Protein AF-A0AAD8A9R7-F1 (afdb_monomer_lite)

Sequence (333 aa):
STDCVMSQQVFDESQKQGTWGSTQMRPLCTARGEYFPAHCIGSSICYCVNPEGERIFGEAAYTGPAMQQSMTCECSLANWKADQLAKEMGIQNIPIHCLEDGSYDLLQCIHNMCRCLNSDTKTPDEKAGVVLEMNLMEDNPQCFDAKIHEANKYKRTCEEKLEEALDEIELLKEEGITPMGTNLPNCQYDGRYDRVMINNTYKQCVDPDGNILEQYILTRTDTLSEQMDCNCARTRWLLQREKHTELPTCCENGNFRKMQCRRGKCYCVDCNGNQIEAEVDERDKLTKLSCDETSCTAGCIQPSTSSTADSTFQNTQWDPLNDGNFDGSLPSS

Structure (mmCIF, N/CA/C/O backbone):
data_AF-A0AAD8A9R7-F1
#
_entry.id   AF-A0AAD8A9R7-F1
#
loop_
_atom_site.group_PDB
_atom_site.id
_atom_site.type_symbol
_atom_site.label_atom_id
_atom_site.label_alt_id
_atom_site.label_comp_id
_atom_site.label_asym_id
_atom_site.label_entity_id
_atom_site.label_seq_id
_atom_site.pdbx_PDB_ins_code
_atom_site.Cartn_x
_atom_site.Cartn_y
_atom_site.Cartn_z
_atom_site.occupancy
_atom_site.B_iso_or_equiv
_atom_site.auth_seq_id
_atom_site.auth_comp_id
_atom_site.auth_asym_id
_atom_site.auth_atom_id
_atom_site.pdbx_PDB_model_num
ATOM 1 N N . SER A 1 1 ? -9.196 10.995 -25.263 1.00 76.12 1 SER A N 1
ATOM 2 C CA . SER A 1 1 ? -8.683 9.744 -24.681 1.00 76.12 1 SER A CA 1
ATOM 3 C C . SER A 1 1 ? -8.605 9.967 -23.184 1.00 76.12 1 SER A C 1
ATOM 5 O O . SER A 1 1 ? -8.202 11.064 -22.822 1.00 76.12 1 SER A O 1
ATOM 7 N N . THR A 1 2 ? -9.076 9.044 -22.345 1.00 92.56 2 THR A N 1
ATOM 8 C CA . THR A 1 2 ? -8.932 9.151 -20.878 1.00 92.56 2 THR A CA 1
ATOM 9 C C . THR A 1 2 ? -7.508 8.780 -20.461 1.00 92.56 2 THR A C 1
ATOM 11 O O . THR A 1 2 ? -6.795 8.148 -21.244 1.00 92.56 2 THR A O 1
ATOM 14 N N . ASP A 1 3 ? -7.105 9.118 -19.235 1.00 93.75 3 ASP A N 1
ATOM 15 C CA . ASP A 1 3 ? -5.741 8.866 -18.746 1.00 93.75 3 ASP A CA 1
ATOM 16 C C . ASP A 1 3 ? -5.368 7.381 -18.792 1.00 93.75 3 ASP A C 1
ATOM 18 O O . ASP A 1 3 ? -4.314 7.037 -19.321 1.00 93.75 3 ASP A O 1
ATOM 22 N N . CYS A 1 4 ? -6.263 6.477 -18.379 1.00 95.69 4 CYS A N 1
ATOM 23 C CA . CYS A 1 4 ? -6.004 5.038 -18.479 1.00 95.69 4 CYS A CA 1
ATOM 24 C C . CYS A 1 4 ? -5.814 4.572 -19.931 1.00 95.69 4 CYS A C 1
ATOM 26 O O . CYS A 1 4 ? -4.904 3.794 -20.227 1.00 95.69 4 CYS A O 1
ATOM 28 N N . VAL A 1 5 ? -6.642 5.058 -20.865 1.00 96.00 5 VAL A N 1
ATOM 29 C CA . VAL A 1 5 ? -6.541 4.675 -22.283 1.00 96.00 5 VAL A CA 1
ATOM 30 C C . VAL A 1 5 ? -5.249 5.215 -22.899 1.00 96.00 5 VAL A C 1
ATOM 32 O O . VAL A 1 5 ? -4.618 4.517 -23.692 1.00 96.00 5 VAL A O 1
ATOM 35 N N . MET A 1 6 ? -4.810 6.416 -22.511 1.00 95.12 6 MET A N 1
ATOM 36 C CA . MET A 1 6 ? -3.497 6.938 -22.903 1.00 95.12 6 MET A CA 1
ATOM 37 C C . MET A 1 6 ? -2.362 6.080 -22.330 1.00 95.12 6 MET A C 1
ATOM 39 O O . MET A 1 6 ? -1.461 5.703 -23.074 1.00 95.12 6 MET A O 1
ATOM 43 N N . SER A 1 7 ? -2.438 5.676 -21.061 1.00 93.50 7 SER A N 1
ATOM 44 C CA . SER A 1 7 ? -1.450 4.778 -20.447 1.00 93.50 7 SER A CA 1
ATOM 45 C C . SER A 1 7 ? -1.383 3.410 -21.140 1.00 93.50 7 SER A C 1
ATOM 47 O O . SER A 1 7 ? -0.295 2.864 -21.324 1.00 93.50 7 SER A O 1
ATOM 49 N N . GLN A 1 8 ? -2.517 2.867 -21.599 1.00 95.12 8 GLN A N 1
ATOM 50 C CA . GLN A 1 8 ? -2.533 1.666 -22.442 1.00 95.12 8 GLN A CA 1
ATOM 51 C C . GLN A 1 8 ? -1.821 1.884 -23.780 1.00 95.12 8 GLN A C 1
ATOM 53 O O . GLN A 1 8 ? -1.049 1.026 -24.196 1.00 95.12 8 GLN A O 1
ATOM 58 N N . GLN A 1 9 ? -2.059 3.019 -24.443 1.00 95.19 9 GLN A N 1
ATOM 59 C CA . GLN A 1 9 ? -1.404 3.350 -25.712 1.00 95.19 9 GLN A CA 1
ATOM 60 C C . GLN A 1 9 ? 0.113 3.470 -25.545 1.00 95.19 9 GLN A C 1
ATOM 62 O O . GLN A 1 9 ? 0.851 2.869 -26.321 1.00 95.19 9 GLN A O 1
ATOM 67 N N . VAL A 1 10 ? 0.570 4.163 -24.498 1.00 93.38 10 VAL A N 1
ATOM 68 C CA . VAL A 1 10 ? 1.998 4.295 -24.168 1.00 93.38 10 VAL A CA 1
ATOM 69 C C . VAL A 1 10 ? 2.639 2.925 -23.943 1.00 93.38 10 VAL A C 1
ATOM 71 O O . VAL A 1 10 ? 3.715 2.652 -24.475 1.00 93.38 10 VAL A O 1
ATOM 74 N N . PHE A 1 11 ? 1.969 2.034 -23.208 1.00 93.75 11 PHE A N 1
ATOM 75 C CA . PHE A 1 11 ? 2.452 0.669 -22.999 1.00 93.75 11 PHE A CA 1
ATOM 76 C C . PHE A 1 11 ? 2.495 -0.143 -24.306 1.00 93.75 11 PHE A C 1
ATOM 78 O O . PHE A 1 11 ? 3.489 -0.797 -24.610 1.00 93.75 11 PHE A O 1
ATOM 85 N N . ASP A 1 12 ? 1.434 -0.094 -25.113 1.00 95.50 12 ASP A N 1
ATOM 86 C CA . ASP A 1 12 ? 1.364 -0.837 -26.376 1.00 95.50 12 ASP A CA 1
ATOM 87 C C . ASP A 1 12 ? 2.419 -0.345 -27.384 1.00 95.50 12 ASP A C 1
ATOM 89 O O . ASP A 1 12 ? 2.950 -1.120 -28.186 1.00 95.50 12 ASP A O 1
ATOM 93 N N . GLU A 1 13 ? 2.740 0.949 -27.357 1.00 95.19 13 GLU A N 1
ATOM 94 C CA . GLU A 1 13 ? 3.822 1.543 -28.139 1.00 95.19 13 GLU A CA 1
ATOM 95 C C . GLU A 1 13 ? 5.202 1.117 -27.633 1.00 95.19 13 GLU A C 1
ATOM 97 O O . GLU A 1 13 ? 6.038 0.725 -28.453 1.00 95.19 13 GLU A O 1
ATOM 102 N N . SER A 1 14 ? 5.438 1.109 -26.316 1.00 92.12 14 SER A N 1
ATOM 103 C CA . SER A 1 14 ? 6.717 0.660 -25.749 1.00 92.12 14 SER A CA 1
ATOM 104 C C . SER A 1 14 ? 6.986 -0.819 -26.045 1.00 92.12 14 SER A C 1
ATOM 106 O O . SER A 1 14 ? 8.111 -1.193 -26.389 1.00 92.12 14 SER A O 1
ATOM 108 N N . GLN A 1 15 ? 5.943 -1.658 -26.041 1.00 92.38 15 GLN A N 1
ATOM 109 C CA . GLN A 1 15 ? 6.044 -3.054 -26.468 1.00 92.38 15 GLN A CA 1
ATOM 110 C C . GLN A 1 15 ? 6.466 -3.188 -27.934 1.00 92.38 15 GLN A C 1
ATOM 112 O O . GLN A 1 15 ? 7.366 -3.967 -28.248 1.00 92.38 15 GLN A O 1
ATOM 117 N N . LYS A 1 16 ? 5.862 -2.410 -28.842 1.00 94.25 16 LYS A N 1
ATOM 118 C CA . LYS A 1 16 ? 6.230 -2.420 -30.271 1.00 94.25 16 LYS A CA 1
ATOM 119 C C . LYS A 1 16 ? 7.656 -1.928 -30.509 1.00 94.25 16 LYS A C 1
ATOM 121 O O . LYS A 1 16 ? 8.315 -2.409 -31.428 1.00 94.25 16 LYS A O 1
ATOM 126 N N . GLN A 1 17 ? 8.114 -0.965 -29.712 1.00 92.75 17 GLN A N 1
ATOM 127 C CA . GLN A 1 17 ? 9.441 -0.362 -29.837 1.00 92.75 17 GLN A CA 1
ATOM 128 C C . GLN A 1 17 ? 10.549 -1.161 -29.141 1.00 92.75 17 GLN A C 1
ATOM 130 O O . GLN A 1 17 ? 11.724 -0.888 -29.377 1.00 92.75 17 GLN A O 1
ATOM 135 N N . GLY A 1 18 ? 10.213 -2.142 -28.299 1.00 88.50 18 GLY A N 1
ATOM 136 C CA . GLY A 1 18 ? 11.222 -2.855 -27.514 1.00 88.50 18 GLY A CA 1
ATOM 137 C C . GLY A 1 18 ? 11.720 -2.091 -26.289 1.00 88.50 18 GLY A C 1
ATOM 138 O O . GLY A 1 18 ? 12.776 -2.424 -25.762 1.00 88.50 18 GLY A O 1
ATOM 139 N N . THR A 1 19 ? 10.990 -1.064 -25.854 1.00 88.69 19 THR A N 1
ATOM 140 C CA . THR A 1 19 ? 11.359 -0.170 -24.745 1.00 88.69 19 THR A CA 1
ATOM 141 C C . THR A 1 19 ? 10.525 -0.416 -23.487 1.00 88.69 19 THR A C 1
ATOM 143 O O . THR A 1 19 ? 10.560 0.385 -22.553 1.00 88.69 19 THR A O 1
ATOM 146 N N . TRP A 1 20 ? 9.776 -1.521 -23.441 1.00 90.44 20 TRP A N 1
ATOM 147 C CA . TRP A 1 20 ? 9.014 -1.910 -22.260 1.00 90.44 20 TRP A CA 1
ATOM 148 C C . TRP A 1 20 ? 9.932 -2.498 -21.178 1.00 90.44 20 TRP A C 1
ATOM 150 O O . TRP A 1 20 ? 10.919 -3.183 -21.454 1.00 90.44 20 TRP A O 1
ATOM 160 N N . GLY A 1 21 ? 9.594 -2.222 -19.927 1.00 91.56 21 GLY A N 1
ATOM 161 C CA . GLY A 1 21 ? 10.282 -2.740 -18.754 1.00 91.56 21 GLY A CA 1
ATOM 162 C C . GLY A 1 21 ? 9.834 -4.146 -18.359 1.00 91.56 21 GLY A C 1
ATOM 163 O O . GLY A 1 21 ? 8.669 -4.499 -18.536 1.00 91.56 21 GLY A O 1
ATOM 164 N N . SER A 1 22 ? 10.724 -4.947 -17.765 1.00 90.88 22 SER A N 1
ATOM 165 C CA . SER A 1 22 ? 10.407 -6.329 -17.365 1.00 90.88 22 SER A CA 1
ATOM 166 C C . SER A 1 22 ? 9.341 -6.437 -16.270 1.00 90.88 22 SER A C 1
ATOM 168 O O . SER A 1 22 ? 8.686 -7.474 -16.153 1.00 90.88 22 SER A O 1
ATOM 170 N N . THR A 1 23 ? 9.158 -5.379 -15.476 1.00 93.06 23 THR A N 1
ATOM 171 C CA . THR A 1 23 ? 8.152 -5.321 -14.405 1.00 93.06 23 THR A CA 1
ATOM 172 C C . THR A 1 23 ? 6.910 -4.518 -14.794 1.00 93.06 23 THR A C 1
ATOM 174 O O . THR A 1 23 ? 5.935 -4.512 -14.042 1.00 93.06 23 THR A O 1
ATOM 177 N N . GLN A 1 24 ? 6.912 -3.872 -15.969 1.00 92.75 24 GLN A N 1
ATOM 178 C CA . GLN A 1 24 ? 5.763 -3.109 -16.446 1.00 92.75 24 GLN A CA 1
ATOM 179 C C . GLN A 1 24 ? 4.602 -4.039 -16.792 1.00 92.75 24 GLN A C 1
ATOM 181 O O . GLN A 1 24 ? 4.752 -5.015 -17.529 1.00 92.75 24 GLN A O 1
ATOM 186 N N . MET A 1 25 ? 3.422 -3.679 -16.300 1.00 91.38 25 MET A N 1
ATOM 187 C CA . MET A 1 25 ? 2.164 -4.341 -16.612 1.00 91.38 25 MET A CA 1
ATOM 188 C C . MET A 1 25 ? 1.306 -3.405 -17.457 1.00 91.38 25 MET A C 1
ATOM 190 O O . MET A 1 25 ? 1.263 -2.196 -17.223 1.00 91.38 25 MET A O 1
ATOM 194 N N . ARG A 1 26 ? 0.590 -3.963 -18.434 1.00 93.31 26 ARG A N 1
ATOM 195 C CA . ARG A 1 26 ? -0.391 -3.195 -19.200 1.00 93.31 26 ARG A CA 1
ATOM 196 C C . ARG A 1 26 ? -1.535 -2.790 -18.261 1.00 93.31 26 ARG A C 1
ATOM 198 O O . ARG A 1 26 ? -2.168 -3.688 -17.700 1.00 93.31 26 ARG A O 1
ATOM 205 N N . PRO A 1 27 ? -1.857 -1.497 -18.093 1.00 93.19 27 PRO A N 1
ATOM 206 C CA . PRO A 1 27 ? -2.985 -1.106 -17.257 1.00 93.19 27 PRO A CA 1
ATOM 207 C C . PRO A 1 27 ? -4.296 -1.648 -17.841 1.00 93.19 27 PRO A C 1
ATOM 209 O O . PRO A 1 27 ? -4.491 -1.692 -19.061 1.00 93.19 27 PRO A O 1
ATOM 212 N N . LEU A 1 28 ? -5.209 -2.067 -16.969 1.00 94.19 28 LEU A N 1
ATOM 213 C CA . LEU A 1 28 ? -6.572 -2.430 -17.346 1.00 94.19 28 LEU A CA 1
ATOM 214 C C . LEU A 1 28 ? -7.459 -1.193 -17.206 1.00 94.19 28 LEU A C 1
ATOM 216 O O . LEU A 1 28 ? -7.315 -0.444 -16.244 1.00 94.19 28 LEU A O 1
ATOM 220 N N . CYS A 1 29 ? -8.366 -0.989 -18.162 1.00 94.75 29 CYS A N 1
ATOM 221 C CA . CYS A 1 29 ? -9.307 0.129 -18.143 1.00 94.75 29 CYS A CA 1
ATOM 222 C C . CYS A 1 29 ? -10.742 -0.387 -18.212 1.00 94.75 29 CYS A C 1
ATOM 224 O O . CYS A 1 29 ? -11.016 -1.390 -18.879 1.00 94.75 29 CYS A O 1
ATOM 226 N N . THR A 1 30 ? -11.662 0.319 -17.563 1.00 93.44 30 THR A N 1
ATOM 227 C CA . THR A 1 30 ? -13.099 0.054 -17.678 1.00 93.44 30 THR A CA 1
ATOM 228 C C . THR A 1 30 ? -13.617 0.457 -19.063 1.00 93.44 30 THR A C 1
ATOM 230 O O . THR A 1 30 ? -12.951 1.167 -19.819 1.00 93.44 30 THR A O 1
ATOM 233 N N . ALA A 1 31 ? -14.855 0.073 -19.397 1.00 93.19 31 ALA A N 1
ATOM 234 C CA . ALA A 1 31 ? -15.511 0.514 -20.635 1.00 93.19 31 ALA A CA 1
ATOM 235 C C . ALA A 1 31 ? -15.684 2.046 -20.726 1.00 93.19 31 ALA A C 1
ATOM 237 O O . ALA A 1 31 ? -15.849 2.580 -21.821 1.00 93.19 31 ALA A O 1
ATOM 238 N N . ARG A 1 32 ? -15.635 2.753 -19.586 1.00 94.00 32 ARG A N 1
ATOM 239 C CA . ARG A 1 32 ? -15.664 4.222 -19.508 1.00 94.00 32 ARG A CA 1
ATOM 240 C C . ARG A 1 32 ? -14.273 4.858 -19.612 1.00 94.00 32 ARG A C 1
ATOM 242 O O . ARG A 1 32 ? -14.173 6.077 -19.676 1.00 94.00 32 ARG A O 1
ATOM 249 N N . GLY A 1 33 ? -13.215 4.049 -19.675 1.00 94.50 33 GLY A N 1
ATOM 250 C CA . GLY A 1 33 ? -11.833 4.512 -19.758 1.00 94.50 33 GLY A CA 1
ATOM 251 C C . GLY A 1 33 ? -11.218 4.907 -18.413 1.00 94.50 33 GLY A C 1
ATOM 252 O O . GLY A 1 33 ? -10.156 5.522 -18.410 1.00 94.50 33 GLY A O 1
ATOM 253 N N . GLU A 1 34 ? -11.857 4.569 -17.296 1.00 96.00 34 GLU A N 1
ATOM 254 C CA . GLU A 1 34 ? -11.296 4.706 -15.942 1.00 96.00 34 GLU A CA 1
ATOM 255 C C . GLU A 1 34 ? -10.280 3.585 -15.688 1.00 96.00 34 GLU A C 1
ATOM 257 O O . GLU A 1 34 ? -10.346 2.538 -16.345 1.00 96.00 34 GLU A O 1
ATOM 262 N N . TYR A 1 35 ? -9.373 3.769 -14.729 1.00 95.62 35 TYR A N 1
ATOM 263 C CA . TYR A 1 35 ? -8.489 2.685 -14.305 1.00 95.62 35 TYR A CA 1
ATOM 264 C C . TYR A 1 35 ? -9.285 1.536 -13.684 1.00 95.62 35 TYR A C 1
ATOM 266 O O . TYR A 1 35 ? -10.246 1.737 -12.940 1.00 95.62 35 TYR A O 1
ATOM 274 N N . PHE A 1 36 ? -8.888 0.305 -14.012 1.00 95.06 36 PHE A N 1
ATOM 275 C CA . PHE A 1 36 ? -9.336 -0.857 -13.261 1.00 95.06 36 PHE A CA 1
ATOM 276 C C . PHE A 1 36 ? -8.691 -0.833 -11.868 1.00 95.06 36 PHE A C 1
ATOM 278 O O . PHE A 1 36 ? -7.533 -0.423 -11.761 1.00 95.06 36 PHE A O 1
ATOM 285 N N . PRO A 1 37 ? -9.390 -1.290 -10.819 1.00 95.75 37 PRO A N 1
ATOM 286 C CA . PRO A 1 37 ? -8.986 -0.977 -9.452 1.00 95.75 37 PRO A CA 1
ATOM 287 C C . PRO A 1 37 ? -7.678 -1.640 -9.025 1.00 95.75 37 PRO A C 1
ATOM 289 O O . PRO A 1 37 ? -6.935 -1.054 -8.253 1.00 95.75 37 PRO A O 1
ATOM 292 N N . ALA A 1 38 ? -7.353 -2.830 -9.532 1.00 95.81 38 ALA A N 1
ATOM 293 C CA . ALA A 1 38 ? -6.056 -3.447 -9.275 1.00 95.81 38 ALA A CA 1
ATOM 294 C C . ALA A 1 38 ? -4.992 -2.993 -10.280 1.00 95.81 38 ALA A C 1
ATOM 296 O O . ALA A 1 38 ? -5.116 -3.186 -11.497 1.00 95.81 38 ALA A O 1
ATOM 297 N N . HIS A 1 39 ? -3.893 -2.468 -9.742 1.00 95.75 39 HIS A N 1
ATOM 298 C CA . HIS A 1 39 ? -2.673 -2.148 -10.469 1.00 95.75 39 HIS A CA 1
ATOM 299 C C . HIS A 1 39 ? -1.528 -3.028 -9.964 1.00 95.75 39 HIS A C 1
ATOM 301 O O . HIS A 1 39 ? -1.334 -3.166 -8.761 1.00 95.75 39 HIS A O 1
ATOM 307 N N . CYS A 1 40 ? -0.763 -3.640 -10.867 1.00 96.12 40 CYS A N 1
ATOM 308 C CA . CYS A 1 40 ? 0.271 -4.607 -10.502 1.00 96.12 40 CYS A CA 1
ATOM 309 C C . CYS A 1 40 ? 1.641 -4.206 -11.039 1.00 96.12 40 CYS A C 1
ATOM 311 O O . CYS A 1 40 ? 1.766 -3.777 -12.182 1.00 96.12 40 CYS A O 1
ATOM 313 N N . ILE A 1 41 ? 2.674 -4.448 -10.235 1.00 95.56 41 ILE A N 1
ATOM 314 C CA . ILE A 1 41 ? 4.081 -4.364 -10.619 1.00 95.56 41 ILE A CA 1
ATOM 315 C C . ILE A 1 41 ? 4.617 -5.793 -10.692 1.00 95.56 41 ILE A C 1
ATOM 317 O O . ILE A 1 41 ? 4.625 -6.531 -9.701 1.00 95.56 41 ILE A O 1
ATOM 321 N N . GLY A 1 42 ? 5.079 -6.201 -11.873 1.00 92.69 42 GLY A N 1
ATOM 322 C CA . GLY A 1 42 ? 5.535 -7.565 -12.112 1.00 92.69 42 GLY A CA 1
ATOM 323 C C . GLY A 1 42 ? 6.644 -7.985 -11.142 1.00 92.69 42 GLY A C 1
ATOM 324 O O . GLY A 1 42 ? 7.648 -7.297 -10.988 1.00 92.69 42 GLY A O 1
ATOM 325 N N . SER A 1 43 ? 6.495 -9.163 -10.528 1.00 89.81 43 SER A N 1
ATOM 326 C CA . SER A 1 43 ? 7.411 -9.712 -9.504 1.00 89.81 43 SER A CA 1
ATOM 327 C C . SER A 1 43 ? 7.514 -8.923 -8.188 1.00 89.81 43 SER A C 1
ATOM 329 O O . SER A 1 43 ? 8.380 -9.256 -7.382 1.00 89.81 43 SER A O 1
ATOM 331 N N . SER A 1 44 ? 6.685 -7.900 -7.975 1.00 95.19 44 SER A N 1
ATOM 332 C CA . SER A 1 44 ? 6.679 -7.088 -6.756 1.00 95.19 44 SER A CA 1
ATOM 333 C C . SER A 1 44 ? 5.324 -7.227 -6.059 1.00 95.19 44 SER A C 1
ATOM 335 O O . SER A 1 44 ? 5.057 -8.265 -5.456 1.00 95.19 44 SER A O 1
ATOM 337 N N . ILE A 1 45 ? 4.438 -6.243 -6.183 1.00 97.31 45 ILE A N 1
ATOM 338 C CA . ILE A 1 45 ? 3.133 -6.210 -5.518 1.00 97.31 45 ILE A CA 1
ATOM 339 C C . ILE A 1 45 ? 2.027 -5.834 -6.502 1.00 97.31 45 ILE A C 1
ATOM 341 O O . ILE A 1 45 ? 2.293 -5.263 -7.562 1.00 97.31 45 ILE A O 1
ATOM 345 N N . CYS A 1 46 ? 0.787 -6.113 -6.127 1.00 97.75 46 CYS A N 1
ATOM 346 C CA . CYS A 1 46 ? -0.384 -5.419 -6.642 1.00 97.75 46 CYS A CA 1
ATOM 347 C C . CYS A 1 46 ? -0.938 -4.495 -5.559 1.00 97.75 46 CYS A C 1
ATOM 349 O O . CYS A 1 46 ? -0.840 -4.803 -4.373 1.00 97.75 46 CYS A O 1
ATOM 351 N N . TYR A 1 47 ? -1.499 -3.363 -5.960 1.00 97.81 47 TYR A N 1
ATOM 352 C CA . TYR A 1 47 ? -2.130 -2.399 -5.071 1.00 97.81 47 TYR A CA 1
ATOM 353 C C . TYR A 1 47 ? -3.373 -1.795 -5.726 1.00 97.81 47 TYR A C 1
ATOM 355 O O . TYR A 1 47 ? -3.527 -1.815 -6.950 1.00 97.81 47 TYR A O 1
ATOM 363 N N . CYS A 1 48 ? -4.263 -1.263 -4.899 1.00 98.19 48 CYS A N 1
ATOM 364 C CA . CYS A 1 48 ? -5.511 -0.680 -5.357 1.00 98.19 48 CYS A CA 1
ATOM 365 C C . CYS A 1 48 ? -5.339 0.771 -5.817 1.00 98.19 48 CYS A C 1
ATOM 367 O O . CYS A 1 48 ? -4.578 1.542 -5.227 1.00 98.19 48 CYS A O 1
ATOM 369 N N . VAL A 1 49 ? -6.093 1.161 -6.842 1.00 97.12 49 VAL A N 1
ATOM 370 C CA . VAL A 1 49 ? -6.195 2.532 -7.345 1.00 97.12 49 VAL A CA 1
ATOM 371 C C . VAL A 1 49 ? -7.649 2.988 -7.451 1.00 97.12 49 VAL A C 1
ATOM 373 O O . VAL A 1 49 ? -8.557 2.176 -7.643 1.00 97.12 49 VAL A O 1
ATOM 376 N N . ASN A 1 50 ? -7.873 4.296 -7.327 1.00 96.56 50 ASN A N 1
ATOM 377 C CA . ASN A 1 50 ? -9.157 4.921 -7.643 1.00 96.56 50 ASN A CA 1
ATOM 378 C C . ASN A 1 50 ? -9.376 5.017 -9.177 1.00 96.56 50 ASN A C 1
ATOM 380 O O . ASN A 1 50 ? -8.479 4.663 -9.951 1.00 96.56 50 ASN A O 1
ATOM 384 N N . PRO A 1 51 ? -10.558 5.463 -9.654 1.00 96.19 51 PRO A N 1
ATOM 385 C CA . PRO A 1 51 ? -10.844 5.598 -11.089 1.00 96.19 51 PRO A CA 1
ATOM 386 C C . PRO A 1 51 ? -9.850 6.479 -11.869 1.00 96.19 51 PRO A C 1
ATOM 388 O O . PRO A 1 51 ? -9.668 6.269 -13.073 1.00 96.19 51 PRO A O 1
ATOM 391 N N . GLU A 1 52 ? -9.190 7.419 -11.189 1.00 94.69 52 GLU A N 1
ATOM 392 C CA . GLU A 1 52 ? -8.169 8.332 -11.714 1.00 94.69 52 GLU A CA 1
ATOM 393 C C . GLU A 1 52 ? -6.758 7.711 -11.753 1.00 94.69 52 GLU A C 1
ATOM 395 O O . GLU A 1 52 ? -5.871 8.234 -12.427 1.00 94.69 52 GLU A O 1
ATOM 400 N N . GLY A 1 53 ? -6.552 6.560 -11.106 1.00 94.19 53 GLY A N 1
ATOM 401 C CA . GLY A 1 53 ? -5.269 5.852 -11.056 1.00 94.19 53 GLY A CA 1
ATOM 402 C C . GLY A 1 53 ? -4.398 6.203 -9.846 1.00 94.19 53 GLY A C 1
ATOM 403 O O . GLY A 1 53 ? -3.251 5.761 -9.768 1.00 94.19 53 GLY A O 1
ATOM 404 N N . GLU A 1 54 ? -4.920 6.971 -8.892 1.00 94.81 54 GLU A N 1
ATOM 405 C CA . GLU A 1 54 ? -4.241 7.280 -7.636 1.00 94.81 54 GLU A CA 1
ATOM 406 C C . GLU A 1 54 ? -4.304 6.077 -6.695 1.00 94.81 54 GLU A C 1
ATOM 408 O O . GLU A 1 54 ? -5.344 5.432 -6.553 1.00 94.81 54 GLU A O 1
ATOM 413 N N . ARG A 1 55 ? -3.186 5.777 -6.031 1.00 95.75 55 ARG A N 1
ATOM 414 C CA . ARG A 1 55 ? -3.090 4.663 -5.084 1.00 95.75 55 ARG A CA 1
ATOM 415 C C . ARG A 1 55 ? -4.013 4.889 -3.884 1.00 95.75 55 ARG A C 1
ATOM 417 O O . ARG A 1 55 ? -3.929 5.922 -3.228 1.00 95.75 55 ARG A O 1
ATOM 424 N N . ILE A 1 56 ? -4.828 3.887 -3.570 1.00 96.94 56 ILE A N 1
ATOM 425 C CA . ILE A 1 56 ? -5.689 3.825 -2.381 1.00 96.94 56 ILE A CA 1
ATOM 426 C C . ILE A 1 56 ? -5.317 2.606 -1.523 1.00 96.94 56 ILE A C 1
ATOM 428 O O . ILE A 1 56 ? -4.396 1.857 -1.855 1.00 96.94 56 ILE A O 1
ATOM 432 N N . PHE A 1 57 ? -6.008 2.424 -0.394 1.00 97.56 57 PHE A N 1
ATOM 433 C CA . PHE A 1 57 ? -5.809 1.279 0.497 1.00 97.56 57 PHE A CA 1
ATOM 434 C C . PHE A 1 57 ? -5.944 -0.064 -0.244 1.00 97.56 57 PHE A C 1
ATOM 436 O O . PHE A 1 57 ? -6.792 -0.197 -1.122 1.00 97.56 57 PHE A O 1
ATOM 443 N N . GLY A 1 58 ? -5.156 -1.064 0.149 1.00 97.38 58 GLY A N 1
ATOM 444 C CA . GLY A 1 58 ? -5.184 -2.418 -0.403 1.00 97.38 58 GLY A CA 1
ATOM 445 C C . GLY A 1 58 ? -3.920 -2.751 -1.194 1.00 97.38 58 GLY A C 1
ATOM 446 O O . GLY A 1 58 ? -3.634 -2.126 -2.218 1.00 97.38 58 GLY A O 1
ATOM 447 N N . GLU A 1 59 ? -3.148 -3.729 -0.725 1.00 97.56 59 GLU A N 1
ATOM 448 C CA . GLU A 1 59 ? -1.961 -4.247 -1.405 1.00 97.56 59 GLU A CA 1
ATOM 449 C C . GLU A 1 59 ? -1.700 -5.724 -1.088 1.00 97.56 59 GLU A C 1
ATOM 451 O O . GLU A 1 59 ? -1.989 -6.213 -0.003 1.00 97.56 59 GLU A O 1
ATOM 456 N N . ALA A 1 60 ? -1.128 -6.447 -2.047 1.00 97.06 60 ALA A N 1
ATOM 457 C CA . ALA A 1 60 ? -0.781 -7.855 -1.903 1.00 97.06 60 ALA A CA 1
ATOM 458 C C . ALA A 1 60 ? 0.498 -8.180 -2.681 1.00 97.06 60 ALA A C 1
ATOM 460 O O . ALA A 1 60 ? 0.806 -7.550 -3.696 1.00 97.06 60 ALA A O 1
ATOM 461 N N . ALA A 1 61 ? 1.251 -9.185 -2.230 1.00 96.75 61 ALA A N 1
ATOM 462 C CA . ALA A 1 61 ? 2.414 -9.658 -2.972 1.00 96.75 61 ALA A CA 1
ATOM 463 C C . ALA A 1 61 ? 1.990 -10.265 -4.313 1.00 96.75 61 ALA A C 1
ATOM 465 O O . ALA A 1 61 ? 1.036 -11.038 -4.395 1.00 96.75 61 ALA A O 1
ATOM 466 N N . TYR A 1 62 ? 2.720 -9.931 -5.373 1.00 95.56 62 TYR A N 1
ATOM 467 C CA . TYR A 1 62 ? 2.413 -10.386 -6.720 1.00 95.56 62 TYR A CA 1
ATOM 468 C C . TYR A 1 62 ? 2.667 -11.892 -6.859 1.00 95.56 62 TYR A C 1
ATOM 470 O O . TYR A 1 62 ? 3.813 -12.345 -6.806 1.00 95.56 62 TYR A O 1
ATOM 478 N N . THR A 1 63 ? 1.612 -12.666 -7.123 1.00 93.38 63 THR A N 1
ATOM 479 C CA . THR A 1 63 ? 1.720 -14.121 -7.355 1.00 93.38 63 THR A CA 1
ATOM 480 C C . THR A 1 63 ? 1.599 -14.520 -8.826 1.00 93.38 63 THR A C 1
ATOM 482 O O . THR A 1 63 ? 1.966 -15.636 -9.194 1.00 93.38 63 THR A O 1
ATOM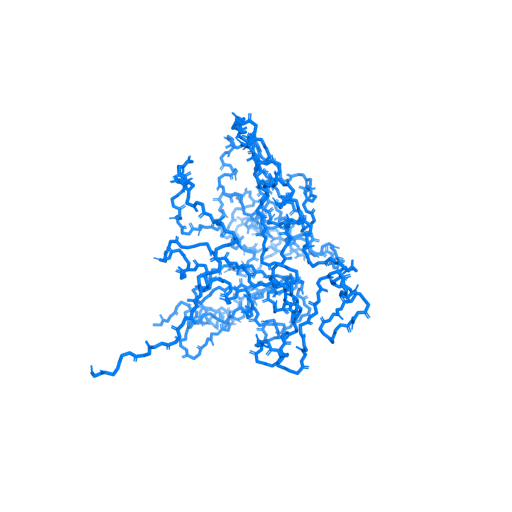 485 N N . GLY A 1 64 ? 1.139 -13.619 -9.701 1.00 92.31 64 GLY A N 1
ATOM 486 C CA . GLY A 1 64 ? 1.081 -13.861 -11.141 1.00 92.31 64 GLY A CA 1
ATOM 487 C C . GLY A 1 64 ? 0.130 -12.928 -11.900 1.00 92.31 64 GLY A C 1
ATOM 488 O O . GLY A 1 64 ? -0.610 -12.163 -11.285 1.00 92.31 64 GLY A O 1
ATOM 489 N N . PRO A 1 65 ? 0.096 -13.011 -13.246 1.00 86.69 65 PRO A N 1
ATOM 490 C CA . PRO A 1 65 ? -0.634 -12.050 -14.082 1.00 86.69 65 PRO A CA 1
ATOM 491 C C . PRO A 1 65 ? -2.151 -12.035 -13.864 1.00 86.69 65 PRO A C 1
ATOM 493 O O . PRO A 1 65 ? -2.796 -11.014 -14.082 1.00 86.69 65 PRO A O 1
ATOM 496 N N . ALA A 1 66 ? -2.727 -13.157 -13.419 1.00 90.31 66 ALA A N 1
ATOM 497 C CA . ALA A 1 66 ? -4.156 -13.258 -13.122 1.00 90.31 66 ALA A CA 1
ATOM 498 C C . ALA A 1 66 ? -4.581 -12.375 -11.933 1.00 90.31 66 ALA A C 1
ATOM 500 O O . ALA A 1 66 ? -5.757 -12.032 -11.824 1.00 90.31 66 ALA A O 1
ATOM 501 N N . MET A 1 67 ? -3.633 -11.964 -11.080 1.00 92.81 67 MET A N 1
ATOM 502 C CA . MET A 1 67 ? -3.913 -11.174 -9.882 1.00 92.81 67 MET A CA 1
ATOM 503 C C . MET A 1 67 ? -4.571 -9.830 -10.197 1.00 92.81 67 MET A C 1
ATOM 505 O O . MET A 1 67 ? -5.464 -9.414 -9.472 1.00 92.81 67 MET A O 1
ATOM 509 N N . GLN A 1 68 ? -4.224 -9.200 -11.323 1.00 88.06 68 GLN A N 1
ATOM 510 C CA . GLN A 1 68 ? -4.823 -7.926 -11.735 1.00 88.06 68 GLN A CA 1
ATOM 511 C C . GLN A 1 68 ? -6.328 -8.034 -12.056 1.00 88.06 68 GLN A C 1
ATOM 513 O O . GLN A 1 68 ? -7.009 -7.022 -12.172 1.00 88.06 68 GLN A O 1
ATOM 518 N N . GLN A 1 69 ? -6.847 -9.256 -12.221 1.00 86.69 69 GLN A N 1
ATOM 519 C CA . GLN A 1 69 ? -8.271 -9.536 -12.431 1.00 86.69 69 GLN A CA 1
ATOM 520 C C . GLN A 1 69 ? -8.936 -10.125 -11.180 1.00 86.69 69 GLN A C 1
ATOM 522 O O . GLN A 1 69 ? -10.137 -9.944 -11.002 1.00 86.69 69 GLN A O 1
ATOM 527 N N . SER A 1 70 ? -8.186 -10.842 -10.333 1.00 88.69 70 SER A N 1
ATOM 528 C CA . SER A 1 70 ? -8.730 -11.470 -9.122 1.00 88.69 70 SER A CA 1
ATOM 529 C C . SER A 1 70 ? -8.733 -10.548 -7.903 1.00 88.69 70 SER A C 1
ATOM 531 O O . SER A 1 70 ? -9.601 -10.689 -7.050 1.00 88.69 70 SER A O 1
ATOM 533 N N . MET A 1 71 ? -7.776 -9.622 -7.803 1.00 92.25 71 MET A N 1
ATOM 534 C CA . MET A 1 71 ? -7.756 -8.581 -6.777 1.00 92.25 71 MET A CA 1
ATOM 535 C C . MET A 1 71 ? -8.758 -7.502 -7.194 1.00 92.25 71 MET A C 1
ATOM 537 O O . MET A 1 71 ? -8.505 -6.734 -8.117 1.00 92.25 71 MET A O 1
ATOM 541 N N . THR A 1 72 ? -9.944 -7.491 -6.588 1.00 89.38 72 THR A N 1
ATOM 542 C CA . THR A 1 72 ? -11.037 -6.621 -7.051 1.00 89.38 72 THR A CA 1
ATOM 543 C C . THR A 1 72 ? -10.981 -5.216 -6.457 1.00 89.38 72 THR A C 1
ATOM 545 O O . THR A 1 72 ? -11.505 -4.285 -7.068 1.00 89.38 72 THR A O 1
ATOM 548 N N . CYS A 1 73 ? -10.345 -5.046 -5.289 1.00 96.75 73 CYS A N 1
ATOM 549 C CA . CYS A 1 73 ? -10.290 -3.784 -4.540 1.00 96.75 73 CYS A CA 1
ATOM 550 C C . CYS A 1 73 ? -11.674 -3.174 -4.244 1.00 96.75 73 CYS A C 1
ATOM 552 O O . CYS A 1 73 ? -11.806 -1.959 -4.077 1.00 96.75 73 CYS A O 1
ATOM 554 N N . GLU A 1 74 ? -12.729 -3.996 -4.230 1.00 95.62 74 GLU A N 1
ATOM 555 C CA . GLU A 1 74 ? -14.110 -3.515 -4.121 1.00 95.62 74 GLU A CA 1
ATOM 556 C C . GLU A 1 74 ? -14.364 -2.784 -2.799 1.00 95.62 74 GLU A C 1
ATOM 558 O O . GLU A 1 74 ? -15.006 -1.734 -2.805 1.00 95.62 74 GLU A O 1
ATOM 563 N N . CYS A 1 75 ? -13.817 -3.292 -1.690 1.00 97.12 75 CYS A N 1
ATOM 564 C CA . CYS A 1 75 ? -13.962 -2.669 -0.376 1.00 97.12 75 CYS A CA 1
ATOM 565 C C . CYS A 1 75 ? -13.192 -1.349 -0.305 1.00 97.12 75 CYS A C 1
ATOM 567 O O . CYS A 1 75 ? -13.748 -0.328 0.101 1.00 97.12 75 CYS A O 1
ATOM 569 N N . SER A 1 76 ? -11.949 -1.328 -0.795 1.00 97.81 76 SER A N 1
ATOM 570 C CA . SER A 1 76 ? -11.151 -0.100 -0.878 1.00 97.81 76 SER A CA 1
ATOM 571 C C . SER A 1 76 ? -11.841 0.993 -1.685 1.00 97.81 76 SER A C 1
ATOM 573 O O . SER A 1 76 ? -11.874 2.149 -1.268 1.00 97.81 76 SER A O 1
ATOM 575 N N . LEU A 1 77 ? -12.429 0.640 -2.829 1.00 97.00 77 LEU A N 1
ATOM 576 C CA . LEU A 1 77 ? -13.175 1.590 -3.647 1.00 97.00 77 LEU A CA 1
ATOM 577 C C . LEU A 1 77 ? -14.474 2.052 -2.995 1.00 97.00 77 LEU A C 1
ATOM 579 O O . LEU A 1 77 ? -14.844 3.215 -3.156 1.00 97.00 77 LEU A O 1
ATOM 583 N N . ALA A 1 78 ? -15.190 1.160 -2.311 1.00 95.94 78 ALA A N 1
ATOM 584 C CA . ALA A 1 78 ? -16.404 1.523 -1.593 1.00 95.94 78 ALA A CA 1
ATOM 585 C C . ALA A 1 78 ? -16.097 2.542 -0.491 1.00 95.94 78 ALA A C 1
ATOM 587 O O . ALA A 1 78 ? -16.760 3.577 -0.431 1.00 95.94 78 ALA A O 1
ATOM 588 N N . ASN A 1 79 ? -15.045 2.304 0.296 1.00 96.44 79 ASN A N 1
ATOM 589 C CA . ASN A 1 79 ? -14.587 3.246 1.311 1.00 96.44 79 ASN A CA 1
ATOM 590 C C . ASN A 1 79 ? -14.087 4.560 0.711 1.00 96.44 79 ASN A C 1
ATOM 592 O O . ASN A 1 79 ? -14.505 5.619 1.164 1.00 96.44 79 ASN A O 1
ATOM 596 N N . TRP A 1 80 ? -13.285 4.519 -0.359 1.00 96.38 80 TRP A N 1
ATOM 597 C CA . TRP A 1 80 ? -12.836 5.742 -1.029 1.00 96.38 80 TRP A CA 1
ATOM 598 C C . TRP A 1 80 ? -14.023 6.603 -1.492 1.00 96.38 80 TRP A C 1
ATOM 600 O O . TRP A 1 80 ? -14.031 7.808 -1.254 1.00 96.38 80 TRP A O 1
ATOM 610 N N . LYS A 1 81 ? -15.059 5.998 -2.096 1.00 95.25 81 LYS A N 1
ATOM 611 C CA . LYS A 1 81 ? -16.286 6.715 -2.497 1.00 95.25 81 LYS A CA 1
ATOM 612 C C . LYS A 1 81 ? -17.050 7.265 -1.295 1.00 95.25 81 LYS A C 1
ATOM 614 O O . LYS A 1 81 ? -17.519 8.401 -1.351 1.00 95.25 81 LYS A O 1
ATOM 619 N N . ALA A 1 82 ? -17.188 6.465 -0.239 1.00 94.75 82 ALA A N 1
ATOM 620 C CA . ALA A 1 82 ? -17.863 6.874 0.986 1.00 94.75 82 ALA A CA 1
ATOM 621 C C . ALA A 1 82 ? -17.148 8.062 1.645 1.00 94.75 82 ALA A C 1
ATOM 623 O O . ALA A 1 82 ? -17.810 9.015 2.041 1.00 94.75 82 ALA A O 1
ATOM 624 N N . ASP A 1 83 ? -15.815 8.074 1.656 1.00 93.50 83 ASP A N 1
ATOM 625 C CA . ASP A 1 83 ? -15.021 9.183 2.184 1.00 93.50 83 ASP A CA 1
ATOM 626 C C . ASP A 1 83 ? -15.193 10.469 1.373 1.00 93.50 83 ASP A C 1
ATOM 628 O O . ASP A 1 83 ? -15.254 11.549 1.960 1.00 93.50 83 ASP A O 1
ATOM 632 N N . GLN A 1 84 ? -15.287 10.390 0.039 1.00 93.12 84 GLN A N 1
ATOM 633 C CA . GLN A 1 84 ? -15.585 11.579 -0.772 1.00 93.12 84 GLN A CA 1
ATOM 634 C C . GLN A 1 84 ? -16.962 12.152 -0.416 1.00 93.12 84 GLN A C 1
ATOM 636 O O . GLN A 1 84 ? -17.081 13.344 -0.139 1.00 93.12 84 GLN A O 1
ATOM 641 N N . LEU A 1 85 ? -17.987 11.298 -0.342 1.00 93.06 85 LEU A N 1
ATOM 642 C CA . LEU A 1 85 ? -19.346 11.722 -0.001 1.00 93.06 85 LEU A CA 1
ATOM 643 C C . LEU A 1 85 ? -19.433 12.282 1.427 1.00 93.06 85 LEU A C 1
ATOM 645 O O . LEU A 1 85 ? -20.063 13.311 1.659 1.00 93.06 85 LEU A O 1
ATOM 649 N N . ALA A 1 86 ? -18.775 11.633 2.385 1.00 93.31 86 ALA A N 1
ATOM 650 C CA . ALA A 1 86 ? -18.740 12.073 3.772 1.00 93.31 86 ALA A CA 1
ATOM 651 C C . ALA A 1 86 ? -18.085 13.456 3.906 1.00 93.31 86 ALA A C 1
ATOM 653 O O . ALA A 1 86 ? -18.621 14.324 4.598 1.00 93.31 86 ALA A O 1
ATOM 654 N N . LYS A 1 87 ? -16.991 13.702 3.168 1.00 91.81 87 LYS A N 1
ATOM 655 C CA . LYS A 1 87 ? -16.343 15.022 3.081 1.00 91.81 87 LYS A CA 1
ATOM 656 C C . LYS A 1 87 ? -17.276 16.084 2.503 1.00 91.81 87 LYS A C 1
ATOM 658 O O . LYS A 1 87 ? -17.347 17.178 3.056 1.00 91.81 87 LYS A O 1
ATOM 663 N N . GLU A 1 88 ? -18.005 15.775 1.432 1.00 93.00 88 GLU A N 1
ATOM 664 C CA . GLU A 1 88 ? -18.985 16.695 0.832 1.00 93.00 88 GLU A CA 1
ATOM 665 C C . GLU A 1 88 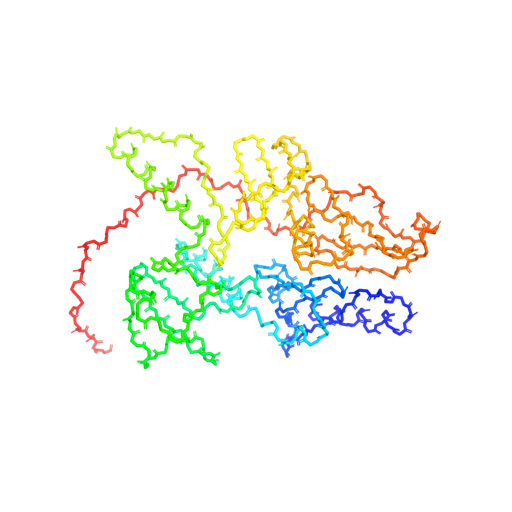? -20.135 17.034 1.790 1.00 93.00 88 GLU A C 1
ATOM 667 O O . GLU A 1 88 ? -20.626 18.162 1.809 1.00 93.00 88 GLU A O 1
ATOM 672 N N . MET A 1 89 ? -20.547 16.064 2.605 1.00 93.38 89 MET A N 1
ATOM 673 C CA . MET A 1 89 ? -21.632 16.210 3.574 1.00 93.38 89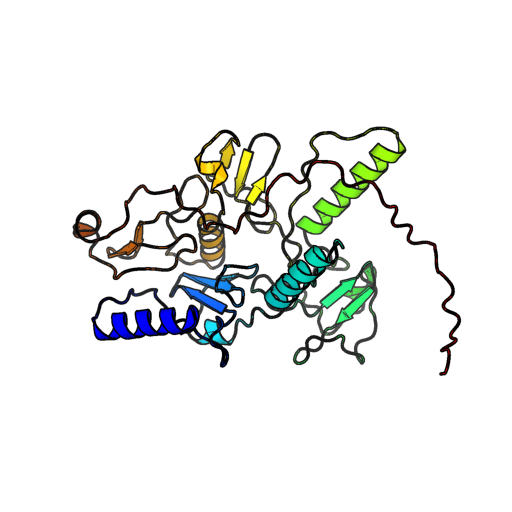 MET A CA 1
ATOM 674 C C . MET A 1 89 ? -21.179 16.759 4.935 1.00 93.38 89 MET A C 1
ATOM 676 O O . MET A 1 89 ? -22.028 17.078 5.767 1.00 93.38 89 MET A O 1
ATOM 680 N N . GLY A 1 90 ? -19.870 16.867 5.183 1.00 91.81 90 GLY A N 1
ATOM 681 C CA . GLY A 1 90 ? -19.322 17.268 6.481 1.00 91.81 90 GLY A CA 1
ATOM 682 C C . GLY A 1 90 ? -19.626 16.274 7.609 1.00 91.81 90 GLY A C 1
ATOM 683 O O . GLY A 1 90 ? -19.717 16.680 8.766 1.00 91.81 90 GLY A O 1
ATOM 684 N N . ILE A 1 91 ? -19.813 14.994 7.278 1.00 89.81 91 ILE A N 1
ATOM 685 C CA . ILE A 1 91 ? -20.066 13.918 8.245 1.00 89.81 91 ILE A CA 1
ATOM 686 C C . ILE A 1 91 ? -18.845 13.009 8.369 1.00 89.81 91 ILE A C 1
ATOM 688 O O . ILE A 1 91 ? -18.010 12.932 7.469 1.00 89.81 91 ILE A O 1
ATOM 692 N N . GLN A 1 92 ? -18.752 12.296 9.487 1.00 80.75 92 GLN A N 1
ATOM 693 C CA . GLN A 1 92 ? -17.749 11.254 9.662 1.00 80.75 92 GLN A CA 1
ATOM 694 C C . GLN A 1 92 ? -18.213 9.963 8.978 1.00 80.75 92 GLN A C 1
ATOM 696 O O . GLN A 1 92 ? -19.351 9.532 9.166 1.00 80.75 92 GLN A O 1
ATOM 701 N N . ASN A 1 93 ? -17.330 9.348 8.190 1.00 83.81 93 ASN A N 1
ATOM 702 C CA . ASN A 1 93 ? -17.567 8.029 7.614 1.00 83.81 93 ASN A CA 1
ATOM 703 C C . ASN A 1 93 ? -17.202 6.941 8.634 1.00 83.81 93 ASN A C 1
ATOM 705 O O . ASN A 1 93 ? -16.146 7.022 9.262 1.00 83.81 93 ASN A O 1
ATOM 709 N N . ILE A 1 94 ? -18.048 5.921 8.771 1.00 84.56 94 ILE A N 1
ATOM 710 C CA . ILE A 1 94 ? -17.690 4.685 9.474 1.00 84.56 94 ILE A CA 1
ATOM 711 C C . ILE A 1 94 ? -17.210 3.721 8.388 1.00 84.56 94 ILE A C 1
ATOM 713 O O . ILE A 1 94 ? -18.031 3.309 7.562 1.00 84.56 94 ILE A O 1
ATOM 717 N N . PRO A 1 95 ? -15.905 3.406 8.328 1.00 89.19 95 PRO A N 1
ATOM 718 C CA . PRO A 1 95 ? -15.373 2.609 7.238 1.00 89.19 95 PRO A CA 1
ATOM 719 C C . PRO A 1 95 ? -15.934 1.187 7.277 1.00 89.19 95 PRO A C 1
ATOM 721 O O . PRO A 1 95 ? -16.155 0.603 8.337 1.00 89.19 95 PRO A O 1
ATOM 724 N N . ILE A 1 96 ? -16.141 0.623 6.092 1.00 93.12 96 ILE A N 1
ATOM 725 C CA . ILE A 1 96 ? -16.413 -0.802 5.927 1.00 93.12 96 ILE A CA 1
ATOM 726 C C . ILE A 1 96 ? -15.086 -1.535 6.066 1.00 93.12 96 ILE A C 1
ATOM 728 O O . ILE A 1 96 ? -14.092 -1.125 5.463 1.00 93.12 96 ILE A O 1
ATOM 732 N N . HIS A 1 97 ? -15.064 -2.628 6.815 1.00 94.75 97 HIS A N 1
ATOM 733 C CA . HIS A 1 97 ? -13.814 -3.310 7.089 1.00 94.75 97 HIS A CA 1
ATOM 734 C C . HIS A 1 97 ? -13.324 -4.109 5.877 1.00 94.75 97 HIS A C 1
ATOM 736 O O . HIS A 1 97 ? -14.084 -4.852 5.247 1.00 94.75 97 HIS A O 1
ATOM 742 N N . CYS A 1 98 ? -12.051 -3.957 5.539 1.00 96.62 98 CYS A N 1
ATOM 743 C CA . CYS A 1 98 ? -11.428 -4.621 4.403 1.00 96.62 98 CYS A CA 1
ATOM 744 C C . CYS A 1 98 ? -10.409 -5.685 4.849 1.00 96.62 98 CYS A C 1
ATOM 746 O O . CYS A 1 98 ? -9.929 -5.723 5.988 1.00 96.62 98 CYS A O 1
ATOM 748 N N . LEU A 1 99 ? -10.047 -6.558 3.913 1.00 95.94 99 LEU A N 1
ATOM 749 C CA . LEU A 1 99 ? -8.827 -7.358 3.986 1.00 95.94 99 LEU A CA 1
ATOM 750 C C . LEU A 1 99 ? -7.637 -6.553 3.439 1.00 95.94 99 LEU A C 1
ATOM 752 O O . LEU A 1 99 ? -7.824 -5.550 2.747 1.00 95.94 99 LEU A O 1
ATOM 756 N N . GLU A 1 100 ? -6.411 -7.006 3.726 1.00 95.56 100 GLU A N 1
ATOM 757 C CA . GLU A 1 100 ? -5.164 -6.320 3.330 1.00 95.56 100 GLU A CA 1
ATOM 758 C C . GLU A 1 100 ? -5.073 -6.059 1.816 1.00 95.56 100 GLU A C 1
ATOM 760 O O . GLU A 1 100 ? -4.478 -5.073 1.392 1.00 95.56 100 GLU A O 1
ATOM 765 N N . ASP A 1 101 ? -5.691 -6.910 0.991 1.00 95.81 101 ASP A N 1
ATOM 766 C CA . ASP A 1 101 ? -5.709 -6.793 -0.471 1.00 95.81 101 ASP A CA 1
ATOM 767 C C . ASP A 1 101 ? -6.807 -5.850 -1.006 1.00 95.81 101 ASP A C 1
ATOM 769 O O . ASP A 1 101 ? -6.994 -5.724 -2.217 1.00 95.81 101 ASP A O 1
ATOM 773 N N . GLY A 1 102 ? -7.550 -5.189 -0.116 1.00 96.62 102 GLY A N 1
ATOM 774 C CA . GLY A 1 102 ? -8.633 -4.276 -0.466 1.00 96.62 102 GLY A CA 1
ATOM 775 C C . GLY A 1 102 ? -9.955 -4.951 -0.836 1.00 96.62 102 GLY A C 1
ATOM 776 O O . GLY A 1 102 ? -10.897 -4.271 -1.264 1.00 96.62 102 GLY A O 1
ATOM 777 N N . SER A 1 103 ? -10.055 -6.274 -0.693 1.00 95.69 103 SER A N 1
ATOM 778 C CA . SER A 1 103 ? -11.333 -6.985 -0.754 1.00 95.69 103 SER A CA 1
ATOM 779 C C . SER A 1 103 ? -12.127 -6.812 0.548 1.00 95.69 103 SER A C 1
ATOM 781 O O . SER A 1 103 ? -11.612 -6.319 1.552 1.00 95.69 103 SER A O 1
ATOM 783 N N . TYR A 1 104 ? -13.418 -7.147 0.524 1.00 96.12 104 TYR A N 1
ATOM 784 C CA . TYR A 1 104 ? -14.258 -7.063 1.719 1.00 96.12 104 TYR A CA 1
ATOM 785 C C . TYR A 1 104 ? -13.845 -8.108 2.748 1.00 96.12 104 TYR A C 1
ATOM 787 O O . TYR A 1 104 ? -13.762 -9.293 2.419 1.00 96.12 104 TYR A O 1
ATOM 795 N N . ASP A 1 105 ? -13.710 -7.678 4.000 1.00 95.62 105 ASP A N 1
ATOM 796 C CA . ASP A 1 105 ? -13.892 -8.596 5.113 1.00 95.62 105 ASP A CA 1
ATOM 797 C C . ASP A 1 105 ? -15.369 -9.025 5.114 1.00 95.62 105 ASP A C 1
ATOM 799 O O . ASP A 1 105 ? -16.276 -8.189 5.108 1.00 95.62 105 ASP A O 1
ATOM 803 N N . LEU A 1 106 ? -15.650 -10.324 5.005 1.00 95.06 106 LEU A N 1
ATOM 804 C CA . LEU A 1 106 ? -17.039 -10.781 4.943 1.00 95.06 106 LEU A CA 1
ATOM 805 C C . LEU A 1 106 ? -17.714 -10.741 6.311 1.00 95.06 106 LEU A C 1
ATOM 807 O O . LEU A 1 106 ? -18.940 -10.799 6.360 1.00 95.06 106 LEU A O 1
ATOM 811 N N . LEU A 1 107 ? -16.957 -10.634 7.401 1.00 94.94 107 LEU A N 1
ATOM 812 C CA . LEU A 1 107 ? -17.501 -10.333 8.712 1.00 94.94 107 LEU A CA 1
ATOM 813 C C . LEU A 1 107 ? -17.509 -8.812 8.882 1.00 94.94 107 LEU A C 1
ATOM 815 O O . LEU A 1 107 ? -16.472 -8.171 8.774 1.00 94.94 107 LEU A O 1
ATOM 819 N N . GLN A 1 108 ? -18.680 -8.227 9.128 1.00 94.75 108 GLN A N 1
ATOM 820 C CA . GLN A 1 108 ? -18.814 -6.793 9.381 1.00 94.75 108 GLN A CA 1
ATOM 821 C C . GLN A 1 108 ? -19.515 -6.563 10.706 1.00 94.75 108 GLN A C 1
ATOM 823 O O . GLN A 1 108 ? -20.634 -7.048 10.891 1.00 94.75 108 GLN A O 1
ATOM 828 N N . CYS A 1 109 ? -18.899 -5.795 11.599 1.00 92.12 109 CYS A N 1
ATOM 829 C CA . CYS A 1 109 ? -19.512 -5.399 12.859 1.00 92.12 109 CYS A CA 1
ATOM 830 C C . CYS A 1 109 ? -19.661 -3.883 12.949 1.00 92.12 109 CYS A C 1
ATOM 832 O O . CYS A 1 109 ? -18.795 -3.122 12.525 1.00 92.12 109 CYS A O 1
ATOM 834 N N . ILE A 1 110 ? -20.788 -3.452 13.510 1.00 88.88 110 ILE A N 1
ATOM 835 C CA . ILE A 1 110 ? -21.052 -2.056 13.849 1.00 88.88 110 ILE A CA 1
ATOM 836 C C . ILE A 1 110 ? -21.444 -2.041 15.323 1.00 88.88 110 ILE A C 1
ATOM 838 O O . ILE A 1 110 ? -22.448 -2.653 15.708 1.00 88.88 110 ILE A O 1
ATOM 842 N N . HIS A 1 111 ? -20.642 -1.361 16.144 1.00 84.38 111 HIS A N 1
ATOM 843 C CA . HIS A 1 111 ? -20.631 -1.552 17.598 1.00 84.38 111 HIS A CA 1
ATOM 844 C C . HIS A 1 111 ? -20.401 -3.042 17.917 1.00 84.38 111 HIS A C 1
ATOM 846 O O . HIS A 1 111 ? -19.464 -3.625 17.392 1.00 84.38 111 HIS A O 1
ATOM 852 N N . ASN A 1 112 ? -21.291 -3.680 18.680 1.00 87.69 112 ASN A N 1
ATOM 853 C CA . ASN A 1 112 ? -21.156 -5.082 19.093 1.00 87.69 112 ASN A CA 1
ATOM 854 C C . ASN A 1 112 ? -22.001 -6.052 18.250 1.00 87.69 112 ASN A C 1
ATOM 856 O O . ASN A 1 112 ? -22.185 -7.205 18.641 1.00 87.69 112 ASN A O 1
ATOM 860 N N . MET A 1 113 ? -22.592 -5.587 17.145 1.00 92.19 113 MET A N 1
ATOM 861 C CA . MET A 1 113 ? -23.454 -6.396 16.282 1.00 92.19 113 MET A CA 1
ATOM 862 C C . MET A 1 113 ? -22.750 -6.712 14.972 1.00 92.19 113 MET A C 1
ATOM 864 O O . MET A 1 113 ? -22.477 -5.817 14.174 1.00 92.19 113 MET A O 1
ATOM 868 N N . CYS A 1 114 ? -22.545 -7.996 14.730 1.00 93.81 114 CYS A N 1
ATOM 869 C CA . CYS A 1 114 ? -21.850 -8.535 13.579 1.00 93.81 114 CYS A CA 1
ATOM 870 C C . CYS A 1 114 ? -22.815 -9.208 12.603 1.00 93.81 114 CYS A C 1
ATOM 872 O O . CYS A 1 114 ? -23.790 -9.855 12.999 1.00 93.81 114 CYS A O 1
ATOM 874 N N . ARG A 1 115 ? -22.538 -9.070 11.308 1.00 94.25 115 ARG A N 1
ATOM 875 C CA . ARG A 1 115 ? -23.267 -9.717 10.215 1.00 94.25 115 ARG A CA 1
ATOM 876 C C . ARG A 1 115 ? -22.289 -10.227 9.169 1.00 94.25 115 ARG A C 1
ATOM 878 O O . ARG A 1 115 ? -21.270 -9.593 8.909 1.00 94.25 115 ARG A O 1
ATOM 885 N N . CYS A 1 116 ? -22.644 -11.335 8.529 1.00 95.00 116 CYS A N 1
ATOM 886 C CA . CYS A 1 116 ? -21.929 -11.779 7.342 1.00 95.00 116 CYS A CA 1
ATOM 887 C C . CYS A 1 116 ? -22.412 -11.024 6.106 1.00 95.00 116 CYS A C 1
ATOM 889 O O . CYS A 1 116 ? -23.615 -10.864 5.902 1.00 95.00 116 CYS A O 1
ATOM 891 N N . LEU A 1 117 ? -21.480 -10.609 5.256 1.00 94.50 117 LEU A N 1
ATOM 892 C CA . LEU A 1 117 ? -21.762 -10.190 3.894 1.00 94.50 117 LEU A CA 1
ATOM 893 C C . LEU A 1 117 ? -21.842 -11.411 2.977 1.00 94.50 117 LEU A C 1
ATOM 895 O O . LEU A 1 117 ? -21.088 -12.376 3.112 1.00 94.50 117 LEU A O 1
ATOM 899 N N . ASN A 1 118 ? -22.732 -11.347 1.995 1.00 92.75 118 ASN A N 1
ATOM 900 C CA . ASN A 1 118 ? -22.793 -12.323 0.922 1.00 92.75 118 ASN A CA 1
ATOM 901 C C . ASN A 1 118 ? -21.543 -12.216 0.026 1.00 92.75 118 ASN A C 1
ATOM 903 O O . ASN A 1 118 ? -21.124 -11.116 -0.345 1.00 92.75 118 ASN A O 1
ATOM 907 N N . SER A 1 119 ? -20.972 -13.361 -0.360 1.00 88.12 119 SER A N 1
ATOM 908 C CA . SER A 1 119 ? -19.745 -13.420 -1.164 1.00 88.12 119 SER A CA 1
ATOM 909 C C . SER A 1 119 ? -19.872 -12.762 -2.535 1.00 88.12 119 SER A C 1
ATOM 911 O O . SER A 1 119 ? -18.871 -12.269 -3.048 1.00 88.12 119 SER A O 1
ATOM 913 N N . ASP A 1 120 ? -21.068 -12.737 -3.115 1.00 87.75 120 ASP A N 1
ATOM 914 C CA . ASP A 1 120 ? -21.293 -12.297 -4.489 1.00 87.75 120 ASP A CA 1
ATOM 915 C C . ASP A 1 120 ? -21.820 -10.859 -4.522 1.00 87.75 120 ASP A C 1
ATOM 917 O O . ASP A 1 120 ? -21.356 -10.046 -5.317 1.00 87.75 120 ASP A O 1
ATOM 921 N N . THR A 1 121 ? -22.773 -10.523 -3.644 1.00 90.75 121 THR A N 1
ATOM 922 C CA . THR A 1 121 ? -23.415 -9.196 -3.637 1.00 90.75 121 THR A CA 1
ATOM 923 C C . THR A 1 121 ? -22.738 -8.190 -2.714 1.00 90.75 121 THR A C 1
ATOM 925 O O . THR A 1 121 ? -22.992 -6.995 -2.854 1.00 90.75 121 THR A O 1
ATOM 928 N N . LYS A 1 122 ? -21.916 -8.648 -1.758 1.00 91.38 122 LYS A N 1
ATOM 929 C CA . LYS A 1 122 ? -21.297 -7.824 -0.700 1.00 91.38 122 LYS A CA 1
ATOM 930 C C . LYS A 1 122 ? -22.307 -7.063 0.169 1.00 91.38 122 LYS A C 1
ATOM 932 O O . LYS A 1 122 ? -21.964 -6.093 0.835 1.00 91.38 122 LYS A O 1
ATOM 937 N N . THR A 1 123 ? -23.561 -7.508 0.180 1.00 89.94 123 THR A N 1
ATOM 938 C CA . THR A 1 123 ? -24.619 -6.993 1.060 1.00 89.94 123 THR A CA 1
ATOM 939 C C . THR A 1 123 ? -24.789 -7.913 2.265 1.00 89.94 123 THR A C 1
ATOM 941 O O . THR A 1 123 ? -24.430 -9.088 2.157 1.00 89.94 123 THR A O 1
ATOM 944 N N . PRO A 1 124 ? -25.366 -7.442 3.388 1.00 90.25 124 PRO A N 1
ATOM 945 C CA . PRO A 1 124 ? -25.681 -8.312 4.518 1.00 90.25 124 PRO A CA 1
ATOM 946 C C . PRO A 1 124 ? -26.476 -9.542 4.066 1.00 90.25 124 PRO A C 1
ATOM 948 O O . PRO A 1 124 ? -27.474 -9.411 3.356 1.00 90.25 124 PRO A O 1
ATOM 951 N N . ASP A 1 125 ? -26.019 -10.731 4.448 1.00 88.75 125 ASP A N 1
ATOM 952 C CA . ASP A 1 125 ? -26.725 -11.978 4.182 1.00 88.75 125 ASP A CA 1
ATOM 953 C C . ASP A 1 125 ? -27.925 -12.072 5.124 1.00 88.75 125 ASP A C 1
ATOM 955 O O . ASP A 1 125 ? -27.782 -12.333 6.312 1.00 88.75 125 ASP A O 1
ATOM 959 N N . GLU A 1 126 ? -29.126 -11.865 4.589 1.00 83.88 126 GLU A N 1
ATOM 960 C CA . GLU A 1 126 ? -30.371 -11.908 5.360 1.00 83.88 126 GLU A CA 1
ATOM 961 C C . GLU A 1 126 ? -30.624 -13.267 6.037 1.00 83.88 126 GLU A C 1
ATOM 963 O O . GLU A 1 126 ? -31.400 -13.343 6.990 1.00 83.88 126 GLU A O 1
ATOM 968 N N . LYS A 1 127 ? -29.986 -14.347 5.560 1.00 83.50 127 LYS A N 1
ATOM 969 C CA . LYS A 1 127 ? -30.085 -15.681 6.171 1.00 83.50 127 LYS A CA 1
ATOM 970 C C . LYS A 1 127 ? -29.105 -15.860 7.324 1.00 83.50 127 LYS A C 1
ATOM 972 O O . LYS A 1 127 ? -29.378 -16.652 8.226 1.00 83.50 127 LYS A O 1
ATOM 977 N N . ALA A 1 128 ? -27.978 -15.155 7.286 1.00 78.12 128 ALA A N 1
ATOM 978 C CA . ALA A 1 128 ? -27.028 -15.103 8.380 1.00 78.12 128 ALA A CA 1
ATOM 979 C C . ALA A 1 128 ? -27.544 -14.069 9.387 1.00 78.12 128 ALA A C 1
ATOM 981 O O . ALA A 1 128 ? -27.474 -12.862 9.168 1.00 78.12 128 ALA A O 1
ATOM 982 N N . GLY A 1 129 ? -28.146 -14.544 10.478 1.00 84.56 129 GLY A N 1
ATOM 983 C CA . GLY A 1 129 ? -28.628 -13.669 11.546 1.00 84.56 129 GLY A CA 1
ATOM 984 C C . GLY A 1 129 ? -27.532 -12.758 12.120 1.00 84.56 129 GLY A C 1
ATOM 985 O O . GLY A 1 129 ? -26.351 -12.870 11.796 1.00 84.56 129 GLY A O 1
ATOM 986 N N . VAL A 1 130 ? -27.932 -11.847 13.004 1.00 90.88 130 VAL A N 1
ATOM 987 C CA . VAL A 1 130 ? -26.985 -10.989 13.729 1.00 90.88 130 VAL A CA 1
ATOM 988 C C . VAL A 1 130 ? -26.307 -11.800 14.829 1.00 90.88 130 VAL A C 1
ATOM 990 O O . VAL A 1 130 ? -26.991 -12.465 15.605 1.00 90.88 130 VAL A O 1
ATOM 993 N N . VAL A 1 131 ? -24.983 -11.706 14.906 1.00 91.62 131 VAL A N 1
ATOM 994 C CA . VAL A 1 131 ? -24.150 -12.303 15.959 1.00 91.62 131 VAL A CA 1
ATOM 995 C C . VAL A 1 131 ? -23.603 -11.183 16.837 1.00 91.62 131 VAL A C 1
ATOM 997 O O . VAL A 1 131 ? -23.280 -10.112 16.331 1.00 91.62 131 VAL A O 1
ATOM 1000 N N . LEU A 1 132 ? -23.515 -11.393 18.149 1.00 91.94 132 LEU A N 1
ATOM 1001 C CA . LEU A 1 132 ? -22.846 -10.433 19.028 1.00 91.94 132 LEU A CA 1
ATOM 1002 C C . LEU A 1 132 ? -21.334 -10.650 18.973 1.00 91.94 132 LEU A C 1
ATOM 1004 O O . LEU A 1 132 ? -20.887 -11.794 18.988 1.00 91.94 132 LEU A O 1
ATOM 1008 N N . GLU A 1 133 ? -20.549 -9.572 18.967 1.00 90.75 133 GLU A N 1
ATOM 1009 C CA . GLU A 1 133 ? -19.080 -9.636 18.882 1.00 90.75 133 GLU A CA 1
ATOM 1010 C C . GLU A 1 133 ? -18.477 -10.595 19.922 1.00 90.75 133 GLU A C 1
ATOM 1012 O O . GLU A 1 133 ? -17.661 -11.457 19.599 1.00 90.75 133 GLU A O 1
ATOM 1017 N N . MET A 1 134 ? -18.968 -10.519 21.160 1.00 89.50 134 MET A N 1
ATOM 1018 C CA . MET A 1 134 ? -18.525 -11.364 22.272 1.00 89.50 134 MET A CA 1
ATOM 1019 C C . MET A 1 134 ? -18.779 -12.869 22.082 1.00 89.50 134 MET A C 1
ATOM 1021 O O . MET A 1 134 ? -18.198 -13.668 22.812 1.00 89.50 134 MET A O 1
ATOM 1025 N N . ASN A 1 135 ? -19.633 -13.245 21.125 1.00 90.38 135 ASN A N 1
ATOM 1026 C CA . ASN A 1 135 ? -19.974 -14.627 20.798 1.00 90.38 135 ASN A CA 1
ATOM 1027 C C . ASN A 1 135 ? -19.378 -15.077 19.455 1.00 90.38 135 ASN A C 1
ATOM 1029 O O . ASN A 1 135 ? -19.655 -16.194 19.030 1.00 90.38 135 ASN A O 1
ATOM 1033 N N . LEU A 1 136 ? -18.567 -14.260 18.766 1.00 89.00 136 LEU A N 1
ATOM 1034 C CA . LEU A 1 136 ? -18.055 -14.586 17.425 1.00 89.00 136 LEU A CA 1
ATOM 1035 C C . LEU A 1 136 ? -17.345 -15.940 17.353 1.00 89.00 136 LEU A C 1
ATOM 1037 O O . LEU A 1 136 ? -17.510 -16.660 16.370 1.00 89.00 136 LEU A O 1
ATOM 1041 N N . MET A 1 137 ? -16.579 -16.296 18.388 1.00 86.75 137 MET A N 1
ATOM 1042 C CA . MET A 1 137 ? -15.886 -17.584 18.432 1.00 86.75 137 MET A CA 1
ATOM 1043 C C . MET A 1 137 ? -16.850 -18.754 18.665 1.00 86.75 137 MET A C 1
ATOM 1045 O O . MET A 1 137 ? -16.654 -19.826 18.095 1.00 86.75 137 MET A O 1
ATOM 1049 N N . GLU A 1 138 ? -17.853 -18.574 19.527 1.00 88.62 138 GLU A N 1
ATOM 1050 C CA . GLU A 1 138 ? -18.804 -19.630 19.892 1.00 88.62 138 GLU A CA 1
ATOM 1051 C C . GLU A 1 138 ? -19.825 -19.869 18.778 1.00 88.62 138 GLU A C 1
ATOM 1053 O O . GLU A 1 138 ? -20.019 -21.007 18.346 1.00 88.62 138 GLU A O 1
ATOM 1058 N N . ASP A 1 139 ? -20.422 -18.790 18.272 1.00 88.69 139 ASP A N 1
ATOM 1059 C CA . ASP A 1 139 ? -21.415 -18.828 17.202 1.00 88.69 139 ASP A CA 1
ATOM 1060 C C . ASP A 1 139 ? -20.772 -19.165 15.848 1.00 88.69 139 ASP A C 1
ATOM 1062 O O . ASP A 1 139 ? -21.449 -19.709 14.972 1.00 88.69 139 ASP A O 1
ATOM 1066 N N . ASN A 1 140 ? -19.471 -18.867 15.686 1.00 89.81 140 ASN A N 1
ATOM 1067 C CA . ASN A 1 140 ? -18.633 -19.191 14.527 1.00 89.81 140 ASN A CA 1
ATOM 1068 C C . ASN A 1 140 ? -19.388 -19.029 13.190 1.00 89.81 140 ASN A C 1
ATOM 1070 O O . ASN A 1 140 ? -19.615 -20.016 12.473 1.00 89.81 140 ASN A O 1
ATOM 1074 N N . PRO A 1 141 ? -19.852 -17.804 12.866 1.00 91.38 141 PRO A N 1
ATOM 1075 C CA . PRO A 1 141 ? -20.655 -17.576 11.672 1.00 91.38 141 PRO A CA 1
ATOM 1076 C C . PRO A 1 141 ? -19.865 -17.939 10.407 1.00 91.38 141 PRO A C 1
ATOM 1078 O O . PRO A 1 141 ? -18.642 -17.952 10.412 1.00 91.38 141 PRO A O 1
ATOM 1081 N N . GLN A 1 142 ? -20.541 -18.216 9.287 1.00 91.25 142 GLN A N 1
ATOM 1082 C CA . GLN A 1 142 ? -19.870 -18.746 8.083 1.00 91.25 142 GLN A CA 1
ATOM 1083 C C . GLN A 1 142 ? -18.758 -17.850 7.52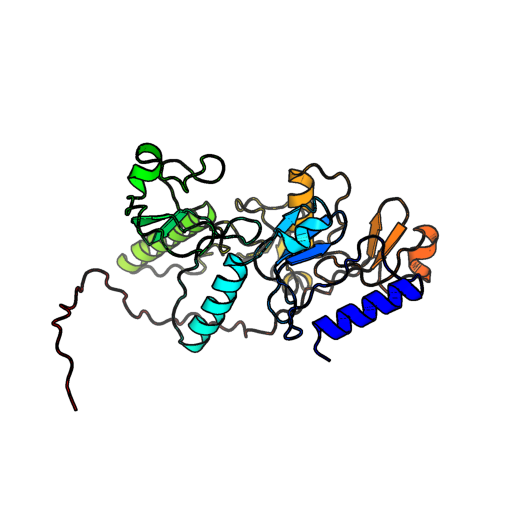0 1.00 91.25 142 GLN A C 1
ATOM 1085 O O . GLN A 1 142 ? -17.831 -18.352 6.891 1.00 91.25 142 GLN A O 1
ATOM 1090 N N . CYS A 1 143 ? -18.863 -16.539 7.726 1.00 92.94 143 CYS A N 1
ATOM 1091 C CA . CYS A 1 143 ? -17.853 -15.567 7.326 1.00 92.94 143 CYS A CA 1
ATOM 1092 C C . CYS A 1 143 ? -16.697 -15.433 8.331 1.00 92.94 143 CYS A C 1
ATOM 1094 O O . CYS A 1 143 ? -15.758 -14.691 8.063 1.00 92.94 143 CYS A O 1
ATOM 1096 N N . PHE A 1 144 ? -16.746 -16.115 9.479 1.00 92.88 144 PHE A N 1
ATOM 1097 C CA . PHE A 1 144 ? -15.659 -16.121 10.447 1.00 92.88 144 PHE A CA 1
ATOM 1098 C C . PHE A 1 144 ? -14.516 -17.019 9.957 1.00 92.88 144 PHE A C 1
ATOM 1100 O O . PHE A 1 144 ? -14.689 -18.223 9.775 1.00 92.88 144 PHE A O 1
ATOM 1107 N N . ASP A 1 145 ? -13.328 -16.442 9.776 1.00 91.81 145 ASP A N 1
ATOM 1108 C CA . ASP A 1 145 ? -12.105 -17.177 9.467 1.00 91.81 145 ASP A CA 1
ATOM 1109 C C . ASP A 1 145 ? -11.065 -16.932 10.565 1.00 91.81 145 ASP A C 1
ATOM 1111 O O . ASP A 1 145 ? -10.515 -15.842 10.697 1.00 91.81 145 ASP A O 1
ATOM 1115 N N . ALA A 1 146 ? -10.752 -17.979 11.331 1.00 90.56 146 ALA A N 1
ATOM 1116 C CA . ALA A 1 146 ? -9.800 -17.939 12.442 1.00 90.56 146 ALA A CA 1
ATOM 1117 C C . ALA A 1 146 ? -8.348 -17.599 12.037 1.00 90.56 146 ALA A C 1
ATOM 1119 O O . ALA A 1 146 ? -7.485 -17.471 12.903 1.00 90.56 146 ALA A O 1
ATOM 1120 N N . LYS A 1 147 ? -8.035 -17.505 10.736 1.00 88.94 147 LYS A N 1
ATOM 1121 C CA . LYS A 1 147 ? -6.736 -17.006 10.254 1.00 88.94 147 LYS A CA 1
ATOM 1122 C C . LYS A 1 147 ? -6.651 -15.483 10.236 1.00 88.94 147 LYS A C 1
ATOM 1124 O O . LYS A 1 147 ? -5.541 -14.959 10.253 1.00 88.94 147 LYS A O 1
ATOM 1129 N N . ILE A 1 148 ? -7.792 -14.806 10.139 1.00 88.50 148 ILE A N 1
ATOM 1130 C CA . ILE A 1 148 ? -7.882 -13.347 10.000 1.00 88.50 148 ILE A CA 1
ATOM 1131 C C . ILE A 1 148 ? -8.682 -12.696 11.132 1.00 88.50 148 ILE A C 1
ATOM 1133 O O . ILE A 1 148 ? -8.457 -11.525 11.422 1.00 88.50 148 ILE A O 1
ATOM 1137 N N . HIS A 1 149 ? -9.572 -13.444 11.787 1.00 90.62 149 HIS A N 1
ATOM 1138 C CA . HIS A 1 149 ? -10.380 -12.988 12.913 1.00 90.62 149 HIS A CA 1
ATOM 1139 C C . HIS A 1 149 ? -9.878 -13.576 14.224 1.00 90.62 149 HIS A C 1
ATOM 1141 O O . HIS A 1 149 ? -9.554 -14.764 14.320 1.00 90.62 149 HIS A O 1
ATOM 1147 N N . GLU A 1 150 ? -9.862 -12.733 15.249 1.00 84.25 150 GLU A N 1
ATOM 1148 C CA . GLU A 1 150 ? -9.551 -13.125 16.615 1.00 84.25 150 GLU A CA 1
ATOM 1149 C C . GLU A 1 150 ? -10.819 -13.585 17.348 1.00 84.25 150 GLU A C 1
ATOM 1151 O O . GLU A 1 150 ? -11.954 -13.265 16.986 1.00 84.25 150 GLU A O 1
ATOM 1156 N N . ALA A 1 151 ? -10.633 -14.391 18.392 1.00 80.38 151 ALA A N 1
ATOM 1157 C CA . ALA A 1 151 ? -11.743 -14.876 19.197 1.00 80.38 151 ALA A CA 1
ATOM 1158 C C . ALA A 1 151 ? -12.389 -13.726 19.981 1.00 80.38 151 ALA A C 1
ATOM 1160 O O . ALA A 1 151 ? -11.725 -13.096 20.802 1.00 80.38 151 ALA A O 1
ATOM 1161 N N . ASN A 1 152 ? -13.695 -13.522 19.776 1.00 79.06 152 ASN A N 1
ATOM 1162 C CA . ASN A 1 152 ? -14.524 -12.550 20.505 1.00 79.06 152 ASN A CA 1
ATOM 1163 C C . ASN A 1 152 ? -14.015 -11.104 20.421 1.00 79.06 152 ASN A C 1
ATOM 1165 O O . ASN A 1 152 ? -14.203 -10.323 21.352 1.00 79.06 152 ASN A O 1
ATOM 1169 N N . LYS A 1 153 ? -13.339 -10.784 19.317 1.00 85.75 153 LYS A N 1
ATOM 1170 C CA . LYS A 1 153 ? -12.738 -9.486 19.056 1.00 85.75 153 LYS A CA 1
ATOM 1171 C C . LYS A 1 153 ? -12.761 -9.221 17.558 1.00 85.75 153 LYS A C 1
ATOM 1173 O O . LYS A 1 153 ? -12.177 -9.972 16.777 1.00 85.75 153 LYS A O 1
ATOM 1178 N N . TYR A 1 154 ? -13.456 -8.161 17.177 1.00 89.25 154 TYR A N 1
ATOM 1179 C CA . TYR A 1 154 ? -13.576 -7.719 15.798 1.00 89.25 154 TYR A CA 1
ATOM 1180 C C . TYR A 1 154 ? -12.570 -6.620 15.460 1.00 89.25 154 TYR A C 1
ATOM 1182 O O . TYR A 1 154 ? -11.922 -6.686 14.415 1.00 89.25 154 TYR A O 1
ATOM 1190 N N . LYS A 1 155 ? -12.411 -5.642 16.362 1.00 90.94 155 LYS A N 1
ATOM 1191 C CA . LYS A 1 155 ? -11.473 -4.529 16.178 1.00 90.94 155 LYS A CA 1
ATOM 1192 C C . LYS A 1 155 ? -10.049 -5.045 16.043 1.00 90.94 155 LYS A C 1
ATOM 1194 O O . LYS A 1 155 ? -9.609 -5.889 16.831 1.00 90.94 155 LYS A O 1
ATOM 1199 N N . ARG A 1 156 ? -9.319 -4.535 15.051 1.00 91.81 156 ARG A N 1
ATOM 1200 C CA . ARG A 1 156 ? -7.902 -4.882 14.865 1.00 91.81 156 ARG A CA 1
ATOM 1201 C C . ARG A 1 156 ? -7.002 -3.928 15.659 1.00 91.81 156 ARG A C 1
ATOM 1203 O O . ARG A 1 156 ? -7.455 -2.980 16.295 1.00 91.81 156 ARG A O 1
ATOM 1210 N N . THR A 1 157 ? -5.701 -4.207 15.654 1.00 93.44 157 THR A N 1
ATOM 1211 C CA . THR A 1 157 ? -4.717 -3.604 16.571 1.00 93.44 157 THR A CA 1
ATOM 1212 C C . THR A 1 157 ? -4.691 -2.073 16.575 1.00 93.44 157 THR A C 1
ATOM 1214 O O . THR A 1 157 ? -4.489 -1.483 17.634 1.00 93.44 157 THR A O 1
ATOM 1217 N N . CYS A 1 158 ? -4.895 -1.410 15.431 1.00 95.56 158 CYS A N 1
ATOM 1218 C CA . CYS A 1 158 ? -4.925 0.053 15.391 1.00 95.56 158 CYS A CA 1
ATOM 1219 C C . CYS A 1 158 ? -6.227 0.608 15.968 1.00 95.56 158 CYS A C 1
ATOM 1221 O O . CYS A 1 158 ? -6.186 1.568 16.731 1.00 95.56 158 CYS A O 1
ATOM 1223 N N . GLU A 1 159 ? -7.366 -0.001 15.635 1.00 93.81 159 GLU A N 1
ATOM 1224 C CA . GLU A 1 159 ? -8.681 0.430 16.117 1.00 93.81 159 GLU A CA 1
ATOM 1225 C C . GLU A 1 159 ? -8.808 0.297 17.630 1.00 93.81 159 GLU A C 1
ATOM 1227 O O . GLU A 1 159 ? -9.316 1.210 18.271 1.00 93.81 159 GLU A O 1
ATOM 1232 N N . GLU A 1 160 ? -8.290 -0.787 18.213 1.00 92.06 160 GLU A N 1
ATOM 1233 C CA . GLU A 1 160 ? -8.223 -0.933 19.672 1.00 92.06 160 GLU A CA 1
ATOM 1234 C C . GLU A 1 160 ? -7.415 0.199 20.302 1.00 92.06 160 GLU A C 1
ATOM 1236 O O . GLU A 1 160 ? -7.840 0.820 21.269 1.00 92.06 160 GLU A O 1
ATOM 1241 N N . LYS A 1 161 ? -6.246 0.505 19.730 1.00 94.06 161 LYS A N 1
ATOM 1242 C CA . LYS A 1 161 ? -5.373 1.569 20.235 1.00 94.06 161 LYS A CA 1
ATOM 1243 C C . LYS A 1 161 ? -5.979 2.953 20.033 1.00 94.06 161 LYS A C 1
ATOM 1245 O O . LYS A 1 161 ? -5.708 3.853 20.823 1.00 94.06 161 LYS A O 1
ATOM 1250 N N . LEU A 1 162 ? -6.776 3.129 18.983 1.00 93.50 162 LEU A N 1
ATOM 1251 C CA . LEU A 1 162 ? -7.530 4.348 18.740 1.00 93.50 162 LEU A CA 1
ATOM 1252 C C . LEU A 1 162 ? -8.645 4.510 19.774 1.00 93.50 162 LEU A C 1
ATOM 1254 O O . LEU A 1 162 ? -8.750 5.580 20.359 1.00 93.50 162 LEU A O 1
ATOM 1258 N N . GLU A 1 163 ? -9.435 3.465 20.017 1.00 91.94 163 GLU A N 1
ATOM 1259 C CA . GLU A 1 163 ? -10.500 3.470 21.023 1.00 91.94 163 GLU A CA 1
ATOM 1260 C C . GLU A 1 163 ? -9.942 3.720 22.425 1.00 91.94 163 GLU A C 1
ATOM 1262 O O . GLU A 1 163 ? -10.375 4.663 23.075 1.00 91.94 163 GLU A O 1
ATOM 1267 N N . GLU A 1 164 ? -8.903 2.986 22.839 1.00 92.56 164 GLU A N 1
ATOM 1268 C CA . GLU A 1 164 ? -8.225 3.203 24.125 1.00 92.56 164 GLU A CA 1
ATOM 1269 C C . GLU A 1 164 ? -7.783 4.669 24.301 1.00 92.56 164 GLU A C 1
ATOM 1271 O O . GLU A 1 164 ? -7.973 5.263 25.363 1.00 92.56 164 GLU A O 1
ATOM 1276 N N . ALA A 1 165 ? -7.203 5.272 23.256 1.00 92.19 165 ALA A N 1
ATOM 1277 C CA . ALA A 1 165 ? -6.750 6.659 23.300 1.00 92.19 165 ALA A CA 1
ATOM 1278 C C . ALA A 1 165 ? -7.915 7.663 23.332 1.00 92.19 165 ALA A C 1
ATOM 1280 O O . ALA A 1 165 ? -7.793 8.725 23.947 1.00 92.19 165 ALA A O 1
ATOM 1281 N N . LEU A 1 166 ? -9.030 7.365 22.662 1.00 92.06 166 LEU A N 1
ATOM 1282 C CA . LEU A 1 166 ? -10.224 8.209 22.676 1.00 92.06 166 LEU A CA 1
ATOM 1283 C C . LEU A 1 166 ? -10.930 8.153 24.034 1.00 92.06 166 LEU A C 1
ATOM 1285 O O . LEU A 1 166 ? -11.256 9.215 24.567 1.00 92.06 166 LEU A O 1
ATOM 1289 N N . ASP A 1 167 ? -11.066 6.962 24.617 1.00 92.19 167 ASP A N 1
ATOM 1290 C CA . ASP A 1 167 ? -11.634 6.753 25.951 1.00 92.19 167 ASP A CA 1
ATOM 1291 C C . ASP A 1 167 ? -10.811 7.492 27.018 1.00 92.19 167 ASP A C 1
ATOM 1293 O O . ASP A 1 167 ? -11.361 8.195 27.866 1.00 92.19 167 ASP A O 1
ATOM 1297 N N . GLU A 1 168 ? -9.476 7.416 26.951 1.00 90.81 168 GLU A N 1
ATOM 1298 C CA . GLU A 1 168 ? -8.593 8.169 27.853 1.00 90.81 168 GLU A CA 1
ATOM 1299 C C . GLU A 1 168 ? -8.804 9.687 27.716 1.00 90.81 168 GLU A C 1
ATOM 1301 O O . GLU A 1 168 ? -8.882 10.410 28.713 1.00 90.81 168 GLU A O 1
ATOM 1306 N N . ILE A 1 169 ? -8.926 10.191 26.484 1.00 91.00 169 ILE A N 1
ATOM 1307 C CA . ILE A 1 169 ? -9.188 11.613 26.231 1.00 91.00 169 ILE A CA 1
ATOM 1308 C C . ILE A 1 169 ? -10.550 12.034 26.791 1.00 91.00 169 ILE A C 1
ATOM 1310 O O . ILE A 1 169 ? -10.669 13.147 27.308 1.00 91.00 169 ILE A O 1
ATOM 1314 N N . GLU A 1 170 ? -11.575 11.195 26.658 1.00 91.94 170 GLU A N 1
ATOM 1315 C CA . GLU A 1 170 ? -12.913 11.466 27.179 1.00 91.94 170 GLU A CA 1
ATOM 1316 C C . GLU A 1 170 ? -12.911 11.537 28.707 1.00 91.94 170 GLU A C 1
ATOM 1318 O O . GLU A 1 170 ? -13.345 12.548 29.263 1.00 91.94 170 GLU A O 1
ATOM 1323 N N . LEU A 1 171 ? -12.292 10.562 29.375 1.00 92.69 171 LEU A N 1
ATOM 1324 C CA . LEU A 1 171 ? -12.130 10.560 30.832 1.00 92.69 171 LEU A CA 1
ATOM 1325 C C . LEU A 1 171 ? -11.411 11.822 31.336 1.00 92.69 171 LEU A C 1
ATOM 1327 O O . LEU A 1 171 ? -11.872 12.479 32.269 1.00 92.69 171 LEU A O 1
ATOM 1331 N N . LEU A 1 172 ? -10.313 12.229 30.688 1.00 91.06 172 LEU A N 1
ATOM 1332 C CA . LEU A 1 172 ? -9.596 13.453 31.064 1.00 91.06 172 LEU A CA 1
ATOM 1333 C C . LEU A 1 172 ? -10.467 14.708 30.895 1.00 91.06 172 LEU A C 1
ATOM 1335 O O . LEU A 1 172 ? -10.416 15.612 31.733 1.00 91.06 172 LEU A O 1
ATOM 1339 N N . LYS A 1 173 ? -11.294 14.770 29.842 1.00 91.25 173 LYS A N 1
ATOM 1340 C CA . LYS A 1 173 ? -12.226 15.888 29.627 1.00 91.25 173 LYS A CA 1
ATOM 1341 C C . LYS A 1 173 ? -13.281 15.968 30.727 1.00 91.25 173 LYS A C 1
ATOM 1343 O O . LYS A 1 173 ? -13.594 17.081 31.154 1.00 91.25 173 LYS A O 1
ATOM 1348 N N . GLU A 1 174 ? -13.801 14.836 31.198 1.00 94.19 174 GLU A N 1
ATOM 1349 C CA . GLU A 1 174 ? -14.738 14.788 32.330 1.00 94.19 174 GLU A CA 1
ATOM 1350 C C . GLU A 1 174 ? -14.105 15.320 33.625 1.00 94.19 174 GLU A C 1
ATOM 1352 O O . GLU A 1 174 ? -14.764 16.001 34.413 1.00 94.19 174 GLU A O 1
ATOM 1357 N N . GLU A 1 175 ? -12.799 15.111 33.805 1.00 94.50 175 GLU A N 1
ATOM 1358 C CA . GLU A 1 175 ? -12.013 15.672 34.911 1.00 94.50 175 GLU A CA 1
ATOM 1359 C C . GLU A 1 175 ? -11.626 17.154 34.712 1.00 94.50 175 GLU A C 1
ATOM 1361 O O . GLU A 1 175 ? -10.960 17.757 35.559 1.00 94.50 175 GLU A O 1
ATOM 1366 N N . GLY A 1 176 ? -12.042 17.779 33.606 1.00 92.00 176 GLY A N 1
ATOM 1367 C CA . GLY A 1 176 ? -11.704 19.163 33.265 1.00 92.00 176 GLY A CA 1
ATOM 1368 C C . GLY A 1 176 ? -10.275 19.349 32.741 1.00 92.00 176 GLY A C 1
ATOM 1369 O O . GLY A 1 176 ? -9.786 20.480 32.671 1.00 92.00 176 GLY A O 1
ATOM 1370 N N . ILE A 1 177 ? -9.598 18.263 32.361 1.00 91.81 177 ILE A N 1
ATOM 1371 C CA . ILE A 1 177 ? -8.251 18.257 31.787 1.00 91.81 177 ILE A CA 1
ATOM 1372 C C . ILE A 1 177 ? -8.368 18.186 30.261 1.00 91.81 177 ILE A C 1
ATOM 1374 O O . ILE A 1 177 ? -8.990 17.294 29.698 1.00 91.81 177 ILE A O 1
ATOM 1378 N N . THR A 1 178 ? -7.739 19.127 29.552 1.00 85.50 178 THR A N 1
ATOM 1379 C CA . THR A 1 178 ? -7.630 19.061 28.085 1.00 85.50 178 THR A CA 1
ATOM 1380 C C . THR A 1 178 ? -6.248 18.537 27.706 1.00 85.50 178 THR A C 1
ATOM 1382 O O . THR A 1 178 ? -5.270 19.279 27.854 1.00 85.50 178 THR A O 1
ATOM 1385 N N . PRO A 1 179 ? -6.128 17.287 27.230 1.00 80.44 179 PRO A N 1
ATOM 1386 C CA . PRO A 1 179 ? -4.839 16.752 26.824 1.00 80.44 179 PRO A CA 1
ATOM 1387 C C . PRO A 1 179 ? -4.330 17.496 25.581 1.00 80.44 179 PRO A C 1
ATOM 1389 O O . PRO A 1 179 ? -5.019 17.591 24.567 1.00 80.44 179 PRO A O 1
ATOM 1392 N N . MET A 1 180 ? -3.117 18.051 25.663 1.00 77.25 180 MET A N 1
ATOM 1393 C CA . MET A 1 180 ? -2.441 18.673 24.523 1.00 77.25 180 MET A CA 1
ATOM 1394 C C . MET A 1 180 ? -1.452 17.693 23.895 1.00 77.25 180 MET A C 1
ATOM 1396 O O . MET A 1 180 ? -0.622 17.113 24.591 1.00 77.25 180 MET A O 1
ATOM 1400 N N . GLY A 1 181 ? -1.489 17.569 22.567 1.00 70.75 181 GLY A N 1
ATOM 1401 C CA . GLY A 1 181 ? -0.498 16.795 21.816 1.00 70.75 181 GLY A CA 1
ATOM 1402 C C . GLY A 1 181 ? -0.670 15.277 21.903 1.00 70.75 181 GLY A C 1
ATOM 1403 O O . GLY A 1 181 ? 0.330 14.559 21.816 1.00 70.75 181 GLY A O 1
ATOM 1404 N N . THR A 1 182 ? -1.904 14.793 22.075 1.00 75.44 182 THR A N 1
ATOM 1405 C CA . THR A 1 182 ? -2.249 13.374 21.928 1.00 75.44 182 THR A CA 1
ATOM 1406 C C . THR A 1 182 ? -2.021 12.923 20.491 1.00 75.44 182 THR A C 1
ATOM 1408 O O . THR A 1 182 ? -2.484 13.550 19.540 1.00 75.44 182 THR A O 1
ATOM 1411 N N . ASN A 1 183 ? -1.279 11.828 20.331 1.00 81.88 183 ASN A N 1
ATOM 1412 C CA . ASN A 1 183 ? -1.038 11.226 19.026 1.00 81.88 183 ASN A CA 1
ATOM 1413 C C . ASN A 1 183 ? -2.055 10.104 18.843 1.00 81.88 183 ASN A C 1
ATOM 1415 O O . ASN A 1 183 ? -1.854 9.005 19.355 1.00 81.88 183 ASN A O 1
ATOM 1419 N N . LEU A 1 184 ? -3.153 10.406 18.155 1.00 89.50 184 LEU A N 1
ATOM 1420 C CA . LEU A 1 184 ? -4.116 9.384 17.763 1.00 89.50 184 LEU A CA 1
ATOM 1421 C C . LEU A 1 184 ? -3.530 8.563 16.608 1.00 89.50 184 LEU A C 1
ATOM 1423 O O . LEU A 1 184 ? -2.996 9.154 15.661 1.00 89.50 184 LEU A O 1
ATOM 1427 N N . PRO A 1 185 ? -3.585 7.223 16.671 1.00 92.56 185 PRO A N 1
ATOM 1428 C CA . PRO A 1 185 ? -3.123 6.399 15.568 1.00 92.56 185 PRO A CA 1
ATOM 1429 C C . PRO A 1 185 ? -4.036 6.591 14.350 1.00 92.56 185 PRO A C 1
ATOM 1431 O O . PRO A 1 185 ? -5.248 6.747 14.484 1.00 92.56 185 PRO A O 1
ATOM 1434 N N . ASN A 1 186 ? -3.443 6.592 13.154 1.00 93.12 186 ASN A N 1
ATOM 1435 C CA . ASN A 1 186 ? -4.202 6.581 11.908 1.00 93.12 186 ASN A CA 1
ATOM 1436 C C . ASN A 1 186 ? -4.400 5.131 11.466 1.00 93.12 186 ASN A C 1
ATOM 1438 O O . ASN A 1 186 ? -3.412 4.422 11.252 1.00 93.12 186 ASN A O 1
ATOM 1442 N N . CYS A 1 187 ? -5.652 4.705 11.336 1.00 94.88 187 CYS A N 1
ATOM 1443 C CA . CYS A 1 187 ? -5.998 3.339 10.963 1.00 94.88 187 CYS A CA 1
ATOM 1444 C C . CYS A 1 187 ? -6.437 3.269 9.501 1.00 94.88 187 CYS A C 1
ATOM 1446 O O . CYS A 1 187 ? -7.075 4.183 8.980 1.00 94.88 187 CYS A O 1
ATOM 1448 N N . GLN A 1 188 ? -6.074 2.180 8.834 1.00 95.88 188 GLN A N 1
ATOM 1449 C CA . GLN A 1 188 ? -6.532 1.864 7.488 1.00 95.88 188 GLN A CA 1
ATOM 1450 C C . GLN A 1 188 ? -7.885 1.138 7.536 1.00 95.88 188 GLN A C 1
ATOM 1452 O O . GLN A 1 188 ? -8.378 0.790 8.607 1.00 95.88 188 GLN A O 1
ATOM 1457 N N . TYR A 1 189 ? -8.511 0.914 6.376 1.00 96.75 189 TYR A N 1
ATOM 1458 C CA . TYR A 1 189 ? -9.849 0.304 6.304 1.00 96.75 189 TYR A CA 1
ATOM 1459 C C . TYR A 1 189 ? -9.895 -1.152 6.774 1.00 96.75 189 TYR A C 1
ATOM 1461 O O . TYR A 1 189 ? -10.964 -1.726 6.909 1.00 96.75 189 TYR A O 1
ATOM 1469 N N . ASP A 1 190 ? -8.747 -1.769 6.996 1.00 95.50 190 ASP A N 1
ATOM 1470 C CA . ASP A 1 190 ? -8.600 -3.100 7.561 1.00 95.50 190 ASP A CA 1
ATOM 1471 C C . ASP A 1 190 ? -8.327 -3.042 9.076 1.00 95.50 190 ASP A C 1
ATOM 1473 O O . ASP A 1 190 ? -7.820 -4.004 9.644 1.00 95.50 190 ASP A O 1
ATOM 1477 N N . GLY A 1 191 ? -8.564 -1.902 9.727 1.00 94.44 191 GLY A N 1
ATOM 1478 C CA . GLY A 1 191 ? -8.398 -1.722 11.168 1.00 94.44 191 GLY A CA 1
ATOM 1479 C C . GLY A 1 191 ? -6.947 -1.785 11.666 1.00 94.44 191 GLY A C 1
ATOM 1480 O O . GLY A 1 191 ? -6.692 -1.782 12.875 1.00 94.44 191 GLY A O 1
ATOM 1481 N N . ARG A 1 192 ? -5.972 -1.858 10.752 1.00 96.00 192 ARG A N 1
ATOM 1482 C CA . ARG A 1 192 ? -4.531 -1.907 11.034 1.00 96.00 192 ARG A CA 1
ATOM 1483 C C . ARG A 1 192 ? -3.890 -0.535 10.845 1.00 96.00 192 ARG A C 1
ATOM 1485 O O . ARG A 1 192 ? -4.518 0.409 10.372 1.00 96.00 192 ARG A O 1
ATOM 1492 N N . TYR A 1 193 ? -2.633 -0.398 11.258 1.00 97.06 193 TYR A N 1
ATOM 1493 C CA . TYR A 1 193 ? -1.940 0.889 11.226 1.00 97.06 193 TYR A CA 1
ATOM 1494 C C . TYR A 1 193 ? -1.651 1.357 9.801 1.00 97.06 193 TYR A C 1
ATOM 1496 O O . TYR A 1 193 ? -1.136 0.596 8.969 1.00 97.06 193 TYR A O 1
ATOM 1504 N N . ASP A 1 194 ? -1.880 2.649 9.562 1.00 96.19 194 ASP A N 1
ATOM 1505 C CA . ASP A 1 194 ? -1.387 3.323 8.371 1.00 96.19 194 ASP A CA 1
ATOM 1506 C C . ASP A 1 194 ? 0.142 3.267 8.291 1.00 96.19 194 ASP A C 1
ATOM 1508 O O . ASP A 1 194 ? 0.857 3.155 9.286 1.00 96.19 194 ASP A O 1
ATOM 1512 N N . ARG A 1 195 ? 0.660 3.319 7.066 1.00 96.44 195 ARG A N 1
ATOM 1513 C CA . ARG A 1 195 ? 2.083 3.146 6.772 1.00 96.44 195 ARG A CA 1
ATOM 1514 C C . ARG A 1 195 ? 2.947 4.265 7.347 1.00 96.44 195 ARG A C 1
ATOM 1516 O O . ARG A 1 195 ? 4.107 3.999 7.648 1.00 96.44 195 ARG A O 1
ATOM 1523 N N . VAL A 1 196 ? 2.401 5.477 7.492 1.00 95.75 196 VAL A N 1
ATOM 1524 C CA . VAL A 1 196 ? 3.077 6.633 8.098 1.00 95.75 196 VAL A CA 1
ATOM 1525 C C . VAL A 1 196 ? 2.497 6.888 9.485 1.00 95.75 196 VAL A C 1
ATOM 1527 O O . VAL A 1 196 ? 1.342 7.279 9.626 1.00 95.75 196 VAL A O 1
ATOM 1530 N N . MET A 1 197 ? 3.329 6.758 10.512 1.00 94.31 197 MET A N 1
ATOM 1531 C CA . MET A 1 197 ? 3.001 7.190 11.864 1.00 94.31 197 MET A CA 1
ATOM 1532 C C . MET A 1 197 ? 3.646 8.547 12.138 1.00 94.31 197 MET A C 1
ATOM 1534 O O . MET A 1 197 ? 4.839 8.753 11.896 1.00 94.31 197 MET A O 1
ATOM 1538 N N . ILE A 1 198 ? 2.859 9.478 12.668 1.00 91.75 198 ILE A N 1
ATOM 1539 C CA . ILE A 1 198 ? 3.303 10.834 12.988 1.00 91.75 198 ILE A CA 1
ATOM 1540 C C . ILE A 1 198 ? 3.159 11.036 14.490 1.00 91.75 198 ILE A C 1
ATOM 1542 O O . ILE A 1 198 ? 2.111 10.746 15.059 1.00 91.75 198 ILE A O 1
ATOM 1546 N N . ASN A 1 199 ? 4.205 11.556 15.125 1.00 88.12 199 ASN A N 1
ATOM 1547 C CA . ASN A 1 199 ? 4.110 12.078 16.481 1.00 88.12 199 ASN A CA 1
ATOM 1548 C C . ASN A 1 199 ? 4.569 13.543 16.537 1.00 88.12 199 ASN A C 1
ATOM 1550 O O . ASN A 1 199 ? 4.811 14.187 15.513 1.00 88.12 199 ASN A O 1
ATOM 1554 N N . ASN A 1 200 ? 4.701 14.100 17.738 1.00 86.75 200 ASN A N 1
ATOM 1555 C CA . ASN A 1 200 ? 5.102 15.499 17.910 1.00 86.75 200 ASN A CA 1
ATOM 1556 C C . ASN A 1 200 ? 6.493 15.826 17.331 1.00 86.75 200 ASN A C 1
ATOM 1558 O O . ASN A 1 200 ? 6.712 16.953 16.893 1.00 86.75 200 ASN A O 1
ATOM 1562 N N . THR A 1 201 ? 7.405 14.855 17.263 1.00 91.12 201 THR A N 1
ATOM 1563 C CA . THR A 1 201 ? 8.817 15.073 16.904 1.00 91.12 201 THR A CA 1
ATOM 1564 C C . THR A 1 201 ? 9.212 14.416 15.582 1.00 91.12 201 THR A C 1
ATOM 1566 O O . THR A 1 201 ? 10.027 14.967 14.840 1.00 91.12 201 THR A O 1
ATOM 1569 N N . TYR A 1 202 ? 8.632 13.263 15.262 1.00 93.56 202 TYR A N 1
ATOM 1570 C CA . TYR A 1 202 ? 9.065 12.387 14.179 1.00 93.56 202 TYR A CA 1
ATOM 1571 C C . TYR A 1 202 ? 7.908 11.995 13.255 1.00 93.56 202 TYR A C 1
ATOM 1573 O O . TYR A 1 202 ? 6.752 11.915 13.678 1.00 93.56 202 TYR A O 1
ATOM 1581 N N . LYS A 1 203 ? 8.248 11.706 11.997 1.00 95.19 203 LYS A N 1
ATOM 1582 C CA . LYS A 1 203 ? 7.461 10.849 11.107 1.00 95.19 203 LYS A CA 1
ATOM 1583 C C . LYS A 1 203 ? 8.235 9.560 10.863 1.00 95.19 203 LYS A C 1
ATOM 1585 O O . LYS A 1 203 ? 9.455 9.602 10.701 1.00 95.19 203 LYS A O 1
ATOM 1590 N N . GLN A 1 204 ? 7.540 8.433 10.853 1.00 96.00 204 GLN A N 1
ATOM 1591 C CA . GLN A 1 204 ? 8.171 7.127 10.726 1.00 96.00 204 GLN A CA 1
ATOM 1592 C C . GLN A 1 204 ? 7.296 6.127 9.988 1.00 96.00 204 GLN A C 1
ATOM 1594 O O . GLN A 1 204 ? 6.071 6.167 10.105 1.00 96.00 204 GLN A O 1
ATOM 1599 N N . CYS A 1 205 ? 7.931 5.214 9.259 1.00 98.12 205 CYS A N 1
ATOM 1600 C CA . CYS A 1 205 ? 7.225 4.098 8.650 1.00 98.12 205 CYS A CA 1
ATOM 1601 C C . CYS A 1 205 ? 6.989 2.990 9.673 1.00 98.12 205 CYS A C 1
ATOM 1603 O O . CYS A 1 205 ? 7.895 2.632 10.427 1.00 98.12 205 CYS A O 1
ATOM 1605 N N . VAL A 1 206 ? 5.791 2.417 9.670 1.00 97.50 206 VAL A N 1
ATOM 1606 C CA . VAL A 1 206 ? 5.418 1.309 10.561 1.00 97.50 206 VAL A CA 1
ATOM 1607 C C . VAL A 1 206 ? 4.820 0.161 9.769 1.00 97.50 206 VAL A C 1
ATOM 1609 O O . VAL A 1 206 ? 4.296 0.399 8.684 1.00 97.50 206 VAL A O 1
ATOM 1612 N N . ASP A 1 207 ? 4.908 -1.067 10.274 1.00 97.25 207 ASP A N 1
ATOM 1613 C CA . ASP A 1 207 ? 4.218 -2.251 9.744 1.00 97.25 207 ASP A CA 1
ATOM 1614 C C . ASP A 1 207 ? 2.712 -2.256 10.116 1.00 97.25 207 ASP A C 1
ATOM 1616 O O . ASP A 1 207 ? 2.271 -1.332 10.808 1.00 97.25 207 ASP A O 1
ATOM 1620 N N . PRO A 1 208 ? 1.877 -3.201 9.621 1.00 96.56 208 PRO A N 1
ATOM 1621 C CA . PRO A 1 208 ? 0.434 -3.167 9.885 1.00 96.56 208 PRO A CA 1
ATOM 1622 C C . PRO A 1 208 ? 0.071 -3.286 11.368 1.00 96.56 208 PRO A C 1
ATOM 1624 O O . PRO A 1 208 ? -1.019 -2.880 11.760 1.00 96.56 208 PRO A O 1
ATOM 1627 N N . ASP A 1 209 ? 0.967 -3.823 12.192 1.00 94.94 209 ASP A N 1
ATOM 1628 C CA . ASP A 1 209 ? 0.774 -3.952 13.635 1.00 94.94 209 ASP A CA 1
ATOM 1629 C C . ASP A 1 209 ? 1.280 -2.715 14.401 1.00 94.94 209 ASP A C 1
ATOM 1631 O O . ASP A 1 209 ? 1.182 -2.657 15.625 1.00 94.94 209 ASP A O 1
ATOM 1635 N N . GLY A 1 210 ? 1.799 -1.708 13.691 1.00 95.00 210 GLY A N 1
ATOM 1636 C CA . GLY A 1 210 ? 2.304 -0.463 14.264 1.00 95.00 210 GLY A CA 1
ATOM 1637 C C . GLY A 1 210 ? 3.762 -0.539 14.718 1.00 95.00 210 GLY A C 1
ATOM 1638 O O . GLY A 1 210 ? 4.265 0.427 15.300 1.00 95.00 210 GLY A O 1
ATOM 1639 N N . ASN A 1 211 ? 4.475 -1.638 14.441 1.00 95.94 211 ASN A N 1
ATOM 1640 C CA . ASN A 1 211 ? 5.893 -1.736 14.768 1.00 95.94 211 ASN A CA 1
ATOM 1641 C C 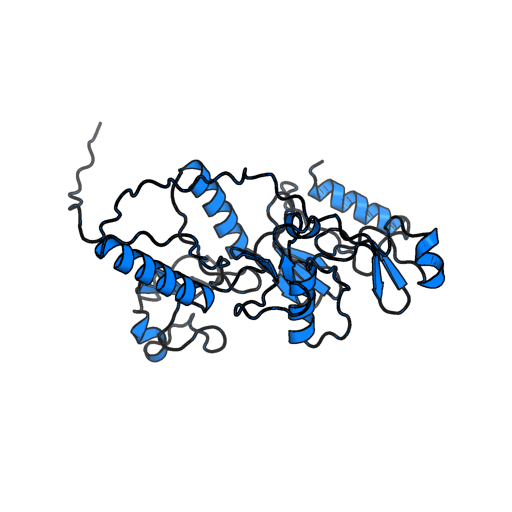. ASN A 1 211 ? 6.708 -0.855 13.827 1.00 95.94 211 ASN A C 1
ATOM 1643 O O . ASN A 1 211 ? 6.500 -0.839 12.614 1.00 95.94 211 ASN A O 1
ATOM 1647 N N . ILE A 1 212 ? 7.683 -0.144 14.386 1.00 96.31 212 ILE A N 1
ATOM 1648 C CA . ILE A 1 212 ? 8.532 0.763 13.618 1.00 96.31 212 ILE A CA 1
ATOM 1649 C C . ILE A 1 212 ? 9.404 -0.039 12.650 1.00 96.31 212 ILE A C 1
ATOM 1651 O O . ILE A 1 212 ? 10.166 -0.918 13.053 1.00 96.31 212 ILE A O 1
ATOM 1655 N N . LEU A 1 213 ? 9.332 0.311 11.365 1.00 96.56 213 LEU A N 1
ATOM 1656 C CA . LEU A 1 213 ? 10.261 -0.176 10.355 1.00 96.56 213 LEU A CA 1
ATOM 1657 C C . LEU A 1 213 ? 11.569 0.604 10.513 1.00 96.56 213 LEU A C 1
ATOM 1659 O O . LEU A 1 213 ? 11.713 1.718 10.001 1.00 96.56 213 LEU A O 1
ATOM 1663 N N . GLU A 1 214 ? 12.498 0.027 11.278 1.00 80.62 214 GLU A N 1
ATOM 1664 C CA . GLU A 1 214 ? 13.798 0.628 11.583 1.00 80.62 214 GLU A CA 1
ATOM 1665 C C . GLU A 1 214 ? 14.467 1.187 10.313 1.00 80.62 214 GLU A C 1
ATOM 1667 O O . GLU A 1 214 ? 14.404 0.566 9.253 1.00 80.62 214 GLU A O 1
ATOM 1672 N N . GLN A 1 215 ? 15.153 2.333 10.442 1.00 89.25 215 GLN A N 1
ATOM 1673 C CA . GLN A 1 215 ? 15.803 3.127 9.373 1.00 89.25 215 GLN A CA 1
ATOM 1674 C C . GLN A 1 215 ? 14.906 4.140 8.646 1.00 89.25 215 GLN A C 1
ATOM 1676 O O . GLN A 1 215 ? 15.446 5.052 8.025 1.00 89.25 215 GLN A O 1
ATOM 1681 N N . TYR A 1 216 ? 13.578 4.045 8.751 1.00 96.44 216 TYR A N 1
ATOM 1682 C CA . TYR A 1 216 ? 12.663 4.985 8.090 1.00 96.44 216 TYR A CA 1
ATOM 1683 C C . TYR A 1 216 ? 12.012 5.946 9.084 1.00 96.44 216 TYR A C 1
ATOM 1685 O O . TYR A 1 216 ? 10.791 5.968 9.239 1.00 96.44 216 TYR A O 1
ATOM 1693 N N . ILE A 1 217 ? 12.842 6.709 9.798 1.00 96.06 217 ILE A N 1
ATOM 1694 C CA . ILE A 1 217 ? 12.426 7.651 10.843 1.00 96.06 217 ILE A CA 1
ATOM 1695 C C . ILE A 1 217 ? 13.092 8.991 10.563 1.00 96.06 217 ILE A C 1
ATOM 1697 O O . ILE A 1 217 ? 14.316 9.078 10.514 1.00 96.06 217 ILE A O 1
ATOM 1701 N N . LEU A 1 218 ? 12.288 10.040 10.433 1.00 95.31 218 LEU A N 1
ATOM 1702 C CA . LEU A 1 218 ? 12.760 11.398 10.192 1.00 95.31 218 LEU A CA 1
ATOM 1703 C C . LEU A 1 218 ? 12.183 12.351 11.228 1.00 95.31 218 LEU A C 1
ATOM 1705 O O . LEU A 1 218 ? 11.043 12.194 11.673 1.00 95.31 218 LEU A O 1
ATOM 1709 N N . THR A 1 219 ? 12.950 13.372 11.605 1.00 95.38 219 THR A N 1
ATOM 1710 C CA . THR A 1 219 ? 12.385 14.482 12.376 1.00 95.38 219 THR A CA 1
ATOM 1711 C C . THR A 1 219 ? 11.403 15.251 11.501 1.00 95.38 219 THR A C 1
ATOM 1713 O O . THR A 1 219 ? 11.579 15.374 10.290 1.00 95.38 219 THR A O 1
ATOM 1716 N N . ARG A 1 220 ? 10.370 15.834 12.110 1.00 92.25 220 ARG A N 1
ATOM 1717 C CA . ARG A 1 220 ? 9.385 16.653 11.383 1.00 92.25 220 ARG A CA 1
ATOM 1718 C C . ARG A 1 220 ? 9.964 17.927 10.769 1.00 92.25 220 ARG A C 1
ATOM 1720 O O . ARG A 1 220 ? 9.307 18.554 9.950 1.00 92.25 220 ARG A O 1
ATOM 1727 N N . THR A 1 221 ? 11.161 18.327 11.187 1.00 92.38 221 THR A N 1
ATOM 1728 C CA . THR A 1 221 ? 11.889 19.468 10.623 1.00 92.38 221 THR A CA 1
ATOM 1729 C C . THR A 1 221 ? 12.714 19.087 9.395 1.00 92.38 221 THR A C 1
ATOM 1731 O O . THR A 1 221 ? 13.276 19.970 8.754 1.00 92.38 221 THR A O 1
ATOM 1734 N N . ASP A 1 222 ? 12.849 17.793 9.095 1.00 92.06 222 ASP A N 1
ATOM 1735 C CA . ASP A 1 222 ? 13.540 17.328 7.901 1.00 92.06 222 ASP A CA 1
ATOM 1736 C C . ASP A 1 222 ? 12.668 17.564 6.663 1.00 92.06 222 ASP A C 1
ATOM 1738 O O . ASP A 1 222 ? 11.501 17.169 6.620 1.00 92.06 222 ASP A O 1
ATOM 1742 N N . THR A 1 223 ? 13.252 18.159 5.627 1.00 89.31 223 THR A N 1
ATOM 1743 C CA . THR A 1 223 ? 12.609 18.373 4.324 1.00 89.31 223 THR A CA 1
ATOM 1744 C C . THR A 1 223 ? 12.102 17.081 3.674 1.00 89.31 223 THR A C 1
ATOM 1746 O O . THR A 1 223 ? 11.066 17.087 3.013 1.00 89.31 223 THR A O 1
ATOM 1749 N N . LEU A 1 224 ? 12.777 15.946 3.886 1.00 90.00 224 LEU A N 1
ATOM 1750 C CA . LEU A 1 224 ? 12.352 14.654 3.343 1.00 90.00 224 LEU A CA 1
ATOM 1751 C C . LEU A 1 224 ? 11.104 14.105 4.048 1.00 90.00 224 LEU A C 1
ATOM 1753 O O . LEU A 1 224 ? 10.380 13.295 3.462 1.00 90.00 224 LEU A O 1
ATOM 1757 N N . SER A 1 225 ? 10.818 14.569 5.270 1.00 91.81 225 SER A N 1
ATOM 1758 C CA . SER A 1 225 ? 9.634 14.160 6.032 1.00 91.81 225 SER A CA 1
ATOM 1759 C C . SER A 1 225 ? 8.331 14.692 5.421 1.00 91.81 225 SER A C 1
ATOM 1761 O O . SER A 1 225 ? 7.271 14.088 5.596 1.00 91.81 225 SER A O 1
ATOM 1763 N N . GLU A 1 226 ? 8.374 15.794 4.667 1.00 88.94 226 GLU A N 1
ATOM 1764 C CA . GLU A 1 226 ? 7.190 16.358 4.002 1.00 88.94 226 GLU A CA 1
ATOM 1765 C C . GLU A 1 226 ? 6.644 15.428 2.918 1.00 88.94 226 GLU A C 1
ATOM 1767 O O . GLU A 1 226 ? 5.440 15.390 2.685 1.00 88.94 226 GLU A O 1
ATOM 1772 N N . GLN A 1 227 ? 7.525 14.637 2.309 1.00 89.44 227 GLN A N 1
ATOM 1773 C CA . GLN A 1 227 ? 7.202 13.756 1.192 1.00 89.44 227 GLN A CA 1
ATOM 1774 C C . GLN A 1 227 ? 7.123 12.281 1.591 1.00 89.44 227 GLN A C 1
ATOM 1776 O O . GLN A 1 227 ? 6.942 11.442 0.716 1.00 89.44 227 GLN A O 1
ATOM 1781 N N . MET A 1 228 ? 7.302 11.960 2.876 1.00 93.44 228 MET A N 1
ATOM 1782 C CA . MET A 1 228 ? 7.239 10.594 3.396 1.00 93.44 228 MET A CA 1
ATOM 1783 C C . MET A 1 228 ? 5.863 9.980 3.112 1.00 93.44 228 MET A C 1
ATOM 1785 O O . MET A 1 228 ? 4.865 10.401 3.694 1.00 9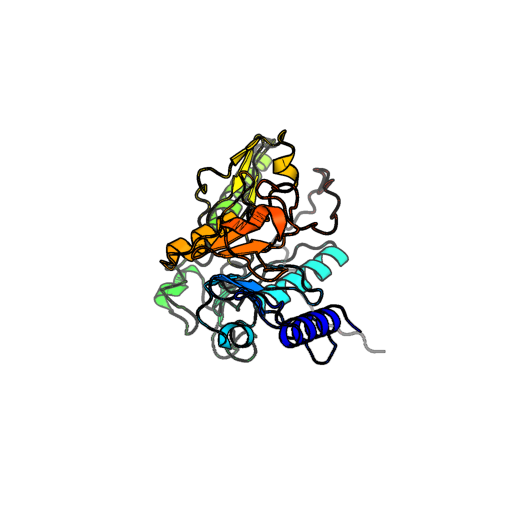3.44 228 MET A O 1
ATOM 1789 N N . ASP A 1 229 ? 5.843 8.972 2.241 1.00 93.75 229 ASP A N 1
ATOM 1790 C CA . ASP A 1 229 ? 4.675 8.143 1.941 1.00 93.75 229 ASP A CA 1
ATOM 1791 C C . ASP A 1 229 ? 4.867 6.685 2.371 1.00 93.75 229 ASP A C 1
ATOM 1793 O O . ASP A 1 229 ? 3.901 5.937 2.417 1.00 93.75 229 ASP A O 1
ATOM 1797 N N . CYS A 1 230 ? 6.090 6.264 2.720 1.00 96.88 230 CYS A N 1
ATOM 1798 C CA . CYS A 1 230 ? 6.412 4.903 3.163 1.00 96.88 230 CYS A CA 1
ATOM 1799 C C . CYS A 1 230 ? 6.035 3.783 2.172 1.00 96.88 230 CYS A C 1
ATOM 1801 O O . CYS A 1 230 ? 6.016 2.606 2.549 1.00 96.88 230 CYS A O 1
ATOM 1803 N N . ASN A 1 231 ? 5.777 4.106 0.899 1.00 96.56 231 ASN A N 1
ATOM 1804 C CA . ASN A 1 231 ? 5.352 3.130 -0.102 1.00 96.56 231 ASN A CA 1
ATOM 1805 C C . ASN A 1 231 ? 6.393 2.034 -0.326 1.00 96.56 231 ASN A C 1
ATOM 1807 O O . ASN A 1 231 ? 6.043 0.853 -0.397 1.00 96.56 231 ASN A O 1
ATOM 1811 N N . CYS A 1 232 ? 7.673 2.398 -0.384 1.00 97.25 232 CYS A N 1
ATOM 1812 C CA . CYS A 1 232 ? 8.742 1.421 -0.547 1.00 97.25 232 CYS A CA 1
ATOM 1813 C C . CYS A 1 232 ? 8.976 0.621 0.727 1.00 97.25 232 CYS A C 1
ATOM 1815 O O . CYS A 1 232 ? 9.103 -0.599 0.650 1.00 97.25 232 CYS A O 1
ATOM 1817 N N . ALA A 1 233 ? 9.000 1.278 1.891 1.00 97.81 233 ALA A N 1
ATOM 1818 C CA . ALA A 1 233 ? 9.207 0.613 3.175 1.00 97.81 233 ALA A CA 1
ATOM 1819 C C . ALA A 1 233 ? 8.148 -0.477 3.418 1.00 97.81 233 ALA A C 1
ATOM 1821 O O . ALA A 1 233 ? 8.499 -1.612 3.749 1.00 97.81 233 ALA A O 1
ATOM 1822 N N . ARG A 1 234 ? 6.868 -0.178 3.149 1.00 97.50 234 ARG A N 1
ATOM 1823 C CA . ARG A 1 234 ? 5.787 -1.170 3.240 1.00 97.50 234 ARG A CA 1
ATOM 1824 C C . ARG A 1 234 ? 5.870 -2.266 2.196 1.00 97.50 234 ARG A C 1
ATOM 1826 O O . ARG A 1 234 ? 5.741 -3.434 2.550 1.00 97.50 234 ARG A O 1
ATOM 1833 N N . THR A 1 235 ? 6.172 -1.915 0.947 1.00 97.69 235 THR A N 1
ATOM 1834 C CA . THR A 1 235 ? 6.395 -2.913 -0.111 1.00 97.69 235 THR A CA 1
ATOM 1835 C C . THR A 1 235 ? 7.517 -3.875 0.282 1.00 97.69 235 THR A C 1
ATOM 1837 O O . THR A 1 235 ? 7.387 -5.088 0.153 1.00 97.69 235 THR A O 1
ATOM 1840 N N . ARG A 1 236 ? 8.623 -3.344 0.811 1.00 97.62 236 ARG A N 1
ATOM 1841 C CA . ARG A 1 236 ? 9.768 -4.126 1.275 1.00 97.62 236 ARG A CA 1
ATOM 1842 C C . ARG A 1 236 ? 9.387 -5.068 2.415 1.00 97.62 236 ARG A C 1
ATOM 1844 O O . ARG A 1 236 ? 9.757 -6.236 2.348 1.00 97.62 236 ARG A O 1
ATOM 1851 N N . TRP A 1 237 ? 8.656 -4.582 3.419 1.00 97.88 237 TRP A N 1
ATOM 1852 C CA . TRP A 1 237 ? 8.166 -5.401 4.531 1.00 97.88 237 TRP A CA 1
ATOM 1853 C C . TRP A 1 237 ? 7.250 -6.533 4.045 1.00 97.88 237 TRP A C 1
ATOM 1855 O O . TRP A 1 237 ? 7.470 -7.693 4.390 1.00 97.88 237 TRP A O 1
ATOM 1865 N N . LEU A 1 238 ? 6.285 -6.219 3.173 1.00 97.62 238 LEU A N 1
ATOM 1866 C CA . LEU A 1 238 ? 5.348 -7.196 2.616 1.00 97.62 238 LEU A CA 1
ATOM 1867 C C . LEU A 1 238 ? 6.088 -8.294 1.842 1.00 97.62 238 LEU A C 1
ATOM 1869 O O . LEU A 1 238 ? 5.888 -9.482 2.079 1.00 97.62 238 LEU A O 1
ATOM 1873 N N . LEU A 1 239 ? 7.015 -7.908 0.965 1.00 97.38 239 LEU A N 1
ATOM 1874 C CA . LEU A 1 239 ? 7.823 -8.857 0.201 1.00 97.38 239 LEU A CA 1
ATOM 1875 C C . LEU A 1 239 ? 8.722 -9.720 1.099 1.00 97.38 239 LEU A C 1
ATOM 1877 O O . LEU A 1 239 ? 8.890 -10.909 0.830 1.00 97.38 239 LEU A O 1
ATOM 1881 N N . GLN A 1 240 ? 9.272 -9.159 2.180 1.00 96.56 240 GLN A N 1
ATOM 1882 C CA . GLN A 1 240 ? 10.034 -9.924 3.173 1.00 96.56 240 GLN A CA 1
ATOM 1883 C C . GLN A 1 240 ? 9.163 -10.956 3.897 1.00 96.56 240 GLN A C 1
ATOM 1885 O O . GLN A 1 240 ? 9.587 -12.106 4.032 1.00 96.56 240 GLN A O 1
ATOM 1890 N N . ARG A 1 241 ? 7.951 -10.570 4.319 1.00 96.06 241 ARG A N 1
ATOM 1891 C CA . ARG A 1 241 ? 6.964 -11.463 4.950 1.00 96.06 241 ARG A CA 1
ATOM 1892 C C . ARG A 1 241 ? 6.636 -12.650 4.045 1.00 96.06 241 ARG A C 1
ATOM 1894 O O . ARG A 1 241 ? 6.685 -13.797 4.487 1.00 96.06 241 ARG A O 1
ATOM 1901 N N . GLU A 1 242 ? 6.430 -12.375 2.760 1.00 96.31 242 GLU A N 1
ATOM 1902 C CA . GLU A 1 242 ? 6.160 -13.379 1.724 1.00 96.31 242 GLU A CA 1
ATOM 1903 C C . GLU A 1 242 ? 7.430 -14.076 1.192 1.00 96.31 242 GLU A C 1
ATOM 1905 O O . GLU A 1 242 ? 7.382 -14.853 0.238 1.00 96.31 242 GLU A O 1
ATOM 1910 N N . LYS A 1 243 ? 8.588 -13.849 1.830 1.00 95.81 243 LYS A N 1
ATOM 1911 C CA . LYS A 1 243 ? 9.876 -14.509 1.544 1.00 95.81 243 LYS A CA 1
ATOM 1912 C C . LYS A 1 243 ? 10.391 -14.288 0.118 1.00 95.81 243 LYS A C 1
ATOM 1914 O O . LYS A 1 243 ? 11.137 -15.115 -0.416 1.00 95.81 243 LYS A O 1
ATOM 1919 N N . HIS A 1 244 ? 10.050 -13.156 -0.487 1.00 93.38 244 HIS A N 1
ATOM 1920 C CA . HIS A 1 244 ? 10.676 -12.718 -1.727 1.00 93.38 244 HIS A CA 1
ATOM 1921 C C . HIS A 1 244 ? 12.132 -12.321 -1.459 1.00 93.38 244 HIS A C 1
ATOM 1923 O O . HIS A 1 244 ? 12.463 -11.664 -0.473 1.00 93.38 244 HIS A O 1
ATOM 1929 N N . THR A 1 245 ? 13.026 -12.715 -2.363 1.00 89.31 245 THR A N 1
ATOM 1930 C CA . THR A 1 245 ? 14.461 -12.400 -2.269 1.00 89.31 245 THR A CA 1
ATOM 1931 C C . THR A 1 245 ? 14.810 -11.037 -2.856 1.00 89.31 245 THR A C 1
ATOM 1933 O O . THR A 1 245 ? 15.870 -10.484 -2.569 1.00 89.31 245 THR A O 1
ATOM 1936 N N . GLU A 1 246 ? 13.930 -10.494 -3.690 1.00 89.81 246 GLU A N 1
ATOM 1937 C CA . GLU A 1 246 ? 14.155 -9.264 -4.435 1.00 89.81 246 GLU A CA 1
ATOM 1938 C C . GLU A 1 246 ? 13.323 -8.161 -3.819 1.00 89.81 246 GLU A C 1
ATOM 1940 O O . GLU A 1 246 ? 12.111 -8.090 -3.993 1.00 89.81 246 GLU A O 1
ATOM 1945 N N . LEU A 1 247 ? 14.011 -7.329 -3.051 1.00 95.44 247 LEU A N 1
ATOM 1946 C CA . LEU A 1 247 ? 13.408 -6.272 -2.267 1.00 95.44 247 LEU A CA 1
ATOM 1947 C C . LEU A 1 247 ? 13.766 -4.918 -2.876 1.00 95.44 247 LEU A C 1
ATOM 1949 O O . LEU A 1 247 ? 14.923 -4.726 -3.264 1.00 95.44 247 LEU A O 1
ATOM 1953 N N . PRO A 1 248 ? 12.825 -3.963 -2.920 1.00 95.94 248 PRO A N 1
ATOM 1954 C CA . PRO A 1 248 ? 13.107 -2.646 -3.454 1.00 95.94 248 PRO A CA 1
ATOM 1955 C C . PRO A 1 248 ? 14.092 -1.889 -2.562 1.00 95.94 248 PRO A C 1
ATOM 1957 O O . PRO A 1 248 ? 14.226 -2.141 -1.356 1.00 95.94 248 PRO A O 1
ATOM 1960 N N . THR A 1 249 ? 14.787 -0.943 -3.184 1.00 95.31 249 THR A N 1
ATOM 1961 C CA . THR A 1 249 ? 15.659 0.012 -2.506 1.00 95.31 249 THR A CA 1
ATOM 1962 C C . THR A 1 249 ? 14.855 1.242 -2.121 1.00 95.31 249 THR A C 1
ATOM 1964 O O . THR A 1 249 ? 14.267 1.901 -2.980 1.00 95.31 249 THR A O 1
ATOM 1967 N N . CYS A 1 250 ? 14.856 1.568 -0.835 1.00 95.81 250 CYS A N 1
ATOM 1968 C CA . CYS A 1 250 ? 14.090 2.686 -0.300 1.00 95.81 250 CYS A CA 1
ATOM 1969 C C . CYS A 1 250 ? 15.004 3.844 0.105 1.00 95.81 250 CYS A C 1
ATOM 1971 O O . CYS A 1 250 ? 16.189 3.654 0.392 1.00 95.81 250 CYS A O 1
ATOM 1973 N N . CYS A 1 251 ? 14.437 5.042 0.115 1.00 95.19 251 CYS A N 1
ATOM 1974 C CA . CYS A 1 251 ? 15.031 6.234 0.708 1.00 95.19 251 CYS A CA 1
ATOM 1975 C C . CYS A 1 251 ? 14.790 6.280 2.225 1.00 95.19 251 CYS A C 1
ATOM 1977 O O . CYS A 1 251 ? 13.981 5.517 2.748 1.00 95.19 251 CYS A O 1
ATOM 1979 N N . GLU A 1 252 ? 15.473 7.186 2.931 1.00 94.69 252 GLU A N 1
ATOM 1980 C CA . GLU A 1 252 ? 15.341 7.361 4.393 1.00 94.69 252 GLU A CA 1
ATOM 1981 C C . GLU A 1 252 ? 13.927 7.792 4.814 1.00 94.69 252 GLU A C 1
ATOM 1983 O O . GLU A 1 252 ? 13.473 7.469 5.906 1.00 94.69 252 GLU A O 1
ATOM 1988 N N . ASN A 1 253 ? 13.179 8.443 3.919 1.00 94.00 253 ASN A N 1
ATOM 1989 C CA . ASN A 1 253 ? 11.762 8.744 4.122 1.00 94.00 253 ASN A CA 1
ATOM 1990 C C . ASN A 1 253 ? 10.820 7.567 3.808 1.00 94.00 253 ASN A C 1
ATOM 1992 O O . ASN A 1 253 ? 9.610 7.748 3.782 1.00 94.00 253 ASN A O 1
ATOM 1996 N N . GLY A 1 254 ? 11.350 6.375 3.524 1.00 95.94 254 GLY A N 1
ATOM 1997 C CA . GLY A 1 254 ? 10.561 5.186 3.202 1.00 95.94 254 GLY A CA 1
ATOM 1998 C C . GLY A 1 254 ? 9.958 5.163 1.795 1.00 95.94 254 GLY A C 1
ATOM 1999 O O . GLY A 1 254 ? 9.281 4.192 1.449 1.00 95.94 254 GLY A O 1
ATOM 2000 N N . ASN A 1 255 ? 10.221 6.174 0.966 1.00 95.81 255 ASN A N 1
ATOM 2001 C CA . ASN A 1 255 ? 9.767 6.223 -0.423 1.00 95.81 255 ASN A CA 1
ATOM 2002 C C . ASN A 1 255 ? 10.665 5.368 -1.325 1.00 95.81 255 ASN A C 1
ATOM 2004 O O . ASN A 1 255 ? 11.783 4.990 -0.954 1.00 95.81 255 ASN A O 1
ATOM 2008 N N . PHE A 1 256 ? 10.202 5.079 -2.541 1.00 95.31 256 PHE A N 1
ATOM 2009 C CA . PHE A 1 256 ? 11.032 4.397 -3.532 1.00 95.31 256 PHE A CA 1
ATOM 2010 C C . PHE A 1 256 ? 12.190 5.289 -3.971 1.00 95.31 256 PHE A C 1
ATOM 2012 O O . PHE A 1 256 ? 11.991 6.430 -4.392 1.00 95.31 256 PHE A O 1
ATOM 2019 N N . ARG A 1 257 ? 13.406 4.734 -3.944 1.00 94.69 257 ARG A N 1
ATOM 2020 C CA . ARG A 1 257 ? 14.521 5.323 -4.687 1.00 94.69 257 ARG A CA 1
ATOM 2021 C C . ARG A 1 257 ? 14.190 5.270 -6.174 1.00 94.69 257 ARG A C 1
ATOM 2023 O O . ARG A 1 257 ? 13.748 4.230 -6.663 1.00 94.69 257 ARG A O 1
ATOM 2030 N N . LYS A 1 258 ? 14.409 6.370 -6.896 1.00 94.06 258 LYS A N 1
ATOM 2031 C CA . LYS A 1 258 ? 13.995 6.454 -8.304 1.00 94.06 258 LYS A CA 1
ATOM 2032 C C . LYS A 1 258 ? 14.671 5.434 -9.198 1.00 94.06 258 LYS A C 1
ATOM 2034 O O . LYS A 1 258 ? 14.002 4.878 -10.056 1.00 94.06 258 LYS A O 1
ATOM 2039 N N . MET A 1 259 ? 15.946 5.145 -8.972 1.00 94.75 259 MET A N 1
ATOM 2040 C CA . MET A 1 259 ? 16.607 4.032 -9.637 1.00 94.75 259 MET A CA 1
ATOM 2041 C C . MET A 1 259 ? 16.508 2.759 -8.793 1.00 94.75 259 MET A C 1
ATOM 2043 O O . MET A 1 259 ? 16.976 2.712 -7.654 1.00 94.75 259 MET A O 1
ATOM 2047 N N . GLN A 1 260 ? 15.938 1.713 -9.384 1.00 95.25 260 GLN A N 1
ATOM 2048 C CA . GLN A 1 260 ? 15.903 0.360 -8.840 1.00 95.25 260 GLN A CA 1
ATOM 2049 C C . GLN A 1 260 ? 16.805 -0.545 -9.670 1.00 95.25 260 GLN A C 1
ATOM 2051 O O . GLN A 1 260 ? 16.901 -0.385 -10.885 1.00 95.25 260 GLN A O 1
ATOM 2056 N N . CYS A 1 261 ? 17.449 -1.515 -9.024 1.00 93.94 261 CYS A N 1
ATOM 2057 C CA . CYS A 1 261 ? 18.288 -2.494 -9.703 1.00 93.94 261 CYS A CA 1
ATOM 2058 C C . CYS A 1 261 ? 17.946 -3.912 -9.243 1.00 93.94 261 CYS A C 1
ATOM 2060 O O . CYS A 1 261 ? 17.793 -4.179 -8.052 1.00 93.94 261 CYS A O 1
ATOM 2062 N N . ARG A 1 262 ? 17.847 -4.838 -10.197 1.00 92.38 262 ARG A N 1
ATOM 2063 C CA . ARG A 1 262 ? 17.531 -6.251 -9.982 1.00 92.38 262 ARG A CA 1
ATOM 2064 C C . ARG A 1 262 ? 18.300 -7.094 -10.996 1.00 92.38 262 ARG A C 1
ATOM 2066 O O . ARG A 1 262 ? 18.265 -6.820 -12.189 1.00 92.38 262 ARG A O 1
ATOM 2073 N N . ARG A 1 263 ? 18.993 -8.138 -10.525 1.00 91.44 263 ARG A N 1
ATOM 2074 C CA . ARG A 1 263 ? 19.736 -9.103 -11.370 1.00 91.44 263 ARG A CA 1
ATOM 2075 C C . ARG A 1 263 ? 20.704 -8.445 -12.377 1.00 91.44 263 ARG A C 1
ATOM 2077 O O . ARG A 1 263 ? 20.803 -8.883 -13.519 1.00 91.44 263 ARG A O 1
ATOM 2084 N N . GLY A 1 264 ? 21.416 -7.394 -11.959 1.00 93.19 264 GLY A N 1
ATOM 2085 C CA . GLY A 1 264 ? 22.382 -6.676 -12.807 1.00 93.19 264 GLY A CA 1
ATOM 2086 C C . GLY A 1 264 ? 21.754 -5.768 -13.872 1.00 93.19 264 GLY A C 1
ATOM 2087 O O . GLY A 1 264 ? 22.465 -5.271 -14.748 1.00 93.19 264 GLY A O 1
ATOM 2088 N N . LYS A 1 265 ? 20.435 -5.550 -13.807 1.00 95.62 265 LYS A N 1
ATOM 2089 C CA . LYS A 1 265 ? 19.701 -4.572 -14.610 1.00 95.62 265 LYS A CA 1
ATOM 2090 C C . LYS A 1 265 ? 19.152 -3.469 -13.716 1.00 95.62 265 LYS A C 1
ATOM 2092 O O . LYS A 1 265 ? 18.735 -3.755 -12.598 1.00 95.62 265 LYS A O 1
ATOM 2097 N N . CYS A 1 266 ? 19.138 -2.235 -14.203 1.00 96.06 266 CYS A N 1
ATOM 2098 C CA . CYS A 1 266 ? 18.600 -1.082 -13.487 1.00 96.06 266 CYS A CA 1
ATOM 2099 C C . CYS A 1 266 ? 17.537 -0.370 -14.319 1.00 96.06 266 CYS A C 1
ATOM 2101 O O . CYS A 1 266 ? 17.626 -0.357 -15.544 1.00 96.06 266 CYS A O 1
ATOM 2103 N N . TYR A 1 267 ? 16.550 0.218 -13.655 1.00 95.38 267 TYR A N 1
ATOM 2104 C CA . TYR A 1 267 ? 15.424 0.917 -14.266 1.00 95.38 267 TYR A CA 1
ATOM 2105 C C . TYR A 1 267 ? 14.923 2.038 -13.356 1.00 95.38 267 TYR A C 1
ATOM 2107 O O . TYR A 1 267 ? 15.166 2.025 -12.146 1.00 95.38 267 TYR A O 1
ATOM 2115 N N . CYS A 1 268 ? 14.201 2.994 -13.937 1.00 94.50 268 CYS A N 1
ATOM 2116 C CA . CYS A 1 268 ? 13.549 4.047 -13.171 1.00 94.50 268 CYS A CA 1
ATOM 2117 C C . CYS A 1 268 ? 12.142 3.650 -12.745 1.00 94.50 268 CYS A C 1
ATOM 2119 O O . CYS A 1 268 ? 11.418 3.002 -13.509 1.00 94.50 268 CYS A O 1
ATOM 2121 N N . VAL A 1 269 ? 11.754 4.085 -11.547 1.00 94.56 269 VAL A N 1
ATOM 2122 C CA . VAL A 1 269 ? 10.412 3.916 -10.994 1.00 94.56 269 VAL A CA 1
ATOM 2123 C C . VAL A 1 269 ? 9.762 5.238 -10.597 1.00 94.56 269 VAL A C 1
ATOM 2125 O O . VAL A 1 269 ? 10.434 6.218 -10.261 1.00 94.56 269 VAL A O 1
ATOM 2128 N N . ASP A 1 270 ? 8.432 5.261 -10.610 1.00 93.12 270 ASP A N 1
ATOM 2129 C CA . ASP A 1 270 ? 7.639 6.342 -10.028 1.00 93.12 270 ASP A CA 1
ATOM 2130 C C . ASP A 1 270 ? 7.608 6.276 -8.480 1.00 93.12 270 ASP A C 1
ATOM 2132 O O . ASP A 1 270 ? 8.404 5.586 -7.845 1.00 93.12 270 ASP A O 1
ATOM 2136 N N . CYS A 1 271 ? 6.747 7.068 -7.837 1.00 92.56 271 CYS A N 1
ATOM 2137 C CA . CYS A 1 271 ? 6.616 7.082 -6.372 1.00 92.56 271 CYS A CA 1
ATOM 2138 C C . CYS A 1 271 ? 5.915 5.834 -5.790 1.00 92.56 271 CYS A C 1
ATOM 2140 O O . CYS A 1 271 ? 6.055 5.562 -4.601 1.00 92.56 271 CYS A O 1
ATOM 2142 N N . ASN A 1 272 ? 5.199 5.061 -6.613 1.00 94.81 272 ASN A N 1
ATOM 2143 C CA . ASN A 1 272 ? 4.542 3.809 -6.228 1.00 94.81 272 ASN A CA 1
ATOM 2144 C C . ASN A 1 272 ? 5.406 2.574 -6.523 1.00 94.81 272 ASN A C 1
ATOM 2146 O O . ASN A 1 272 ? 5.049 1.471 -6.113 1.00 94.81 272 ASN A O 1
ATOM 2150 N N . GLY A 1 273 ? 6.541 2.756 -7.206 1.00 94.75 273 GLY A N 1
ATOM 2151 C CA . GLY A 1 273 ? 7.442 1.680 -7.608 1.00 94.75 273 GLY A CA 1
ATOM 2152 C C . GLY A 1 273 ? 7.180 1.146 -9.018 1.00 94.75 273 GLY A C 1
ATOM 2153 O O . GLY A 1 273 ? 7.805 0.157 -9.403 1.00 94.75 273 GLY A O 1
ATOM 2154 N N . ASN A 1 274 ? 6.297 1.774 -9.806 1.00 94.44 274 ASN A N 1
ATOM 2155 C CA . ASN A 1 274 ? 6.050 1.356 -11.184 1.00 94.44 274 ASN A CA 1
ATOM 2156 C C . ASN A 1 274 ? 7.240 1.713 -12.055 1.00 94.44 274 ASN A C 1
ATOM 2158 O O . ASN A 1 274 ? 7.671 2.865 -12.078 1.00 94.44 274 ASN A O 1
ATOM 2162 N N . GLN A 1 275 ? 7.736 0.745 -12.818 1.00 94.44 275 GLN A N 1
ATOM 2163 C CA . GLN A 1 275 ? 8.775 0.993 -13.804 1.00 94.44 275 GLN A CA 1
ATOM 2164 C C . GLN A 1 275 ? 8.254 1.925 -14.906 1.00 94.44 275 GLN A C 1
ATOM 2166 O O . GLN A 1 275 ? 7.193 1.678 -15.476 1.00 94.44 275 GLN A O 1
ATOM 2171 N N . ILE A 1 276 ? 9.005 2.980 -15.226 1.00 90.50 276 ILE A N 1
ATOM 2172 C CA . ILE A 1 276 ? 8.598 3.995 -16.218 1.00 90.50 276 ILE A CA 1
ATOM 2173 C C . ILE A 1 276 ? 9.389 3.920 -17.530 1.00 90.50 276 ILE A C 1
ATOM 2175 O O . ILE A 1 276 ? 8.935 4.439 -18.544 1.00 90.50 276 ILE A O 1
ATOM 2179 N N . GLU A 1 277 ? 10.533 3.233 -17.541 1.00 90.31 277 GLU A N 1
ATOM 2180 C CA . GLU A 1 277 ? 11.372 3.047 -18.731 1.00 90.31 277 GLU A CA 1
ATOM 2181 C C . GLU A 1 277 ? 12.044 1.666 -18.754 1.00 90.31 277 GLU A C 1
ATOM 2183 O O . GLU A 1 277 ? 12.088 0.966 -17.736 1.00 90.31 277 GLU A O 1
ATOM 2188 N N . ALA A 1 278 ? 12.556 1.260 -19.921 1.00 93.00 278 ALA A N 1
ATOM 2189 C CA . ALA A 1 278 ? 13.269 -0.004 -20.096 1.00 93.00 278 ALA A CA 1
ATOM 2190 C C . ALA A 1 278 ? 14.471 -0.126 -19.155 1.00 93.00 278 ALA A C 1
ATOM 2192 O O . ALA A 1 278 ? 15.186 0.834 -18.875 1.00 93.00 278 ALA A O 1
ATOM 2193 N N . GLU A 1 279 ? 14.726 -1.352 -18.713 1.00 94.62 279 GLU A N 1
ATOM 2194 C CA . GLU A 1 279 ? 15.894 -1.647 -17.899 1.00 94.62 279 GLU A CA 1
ATOM 2195 C C . GLU A 1 279 ? 17.177 -1.712 -18.738 1.00 94.62 279 GLU A C 1
ATOM 2197 O O . GLU A 1 279 ? 17.193 -2.201 -19.870 1.00 94.62 279 GLU A O 1
ATOM 2202 N N . VAL A 1 280 ? 18.280 -1.249 -18.161 1.00 95.62 280 VAL A N 1
ATOM 2203 C CA . VAL A 1 280 ? 19.608 -1.240 -18.785 1.00 95.62 280 VAL A CA 1
ATOM 2204 C C . VAL A 1 280 ? 20.592 -2.041 -17.946 1.00 95.62 280 VAL A C 1
ATOM 2206 O O . VAL A 1 280 ? 20.344 -2.307 -16.772 1.00 95.62 280 VAL A O 1
ATOM 2209 N N . ASP A 1 281 ? 21.720 -2.449 -18.529 1.00 96.56 281 ASP A N 1
ATOM 2210 C CA . ASP A 1 281 ? 22.807 -3.046 -17.747 1.00 96.56 281 ASP A CA 1
ATOM 2211 C C . ASP A 1 281 ? 23.284 -2.087 -16.654 1.00 96.56 281 ASP A C 1
ATOM 2213 O O . ASP A 1 281 ? 23.460 -0.897 -16.897 1.00 96.56 281 ASP A O 1
ATOM 2217 N N . GLU A 1 282 ? 23.557 -2.616 -15.461 1.00 94.94 282 GLU A N 1
ATOM 2218 C CA . GLU A 1 282 ? 23.987 -1.826 -14.298 1.00 94.94 282 GLU A CA 1
ATOM 2219 C C . GLU A 1 282 ? 25.207 -0.932 -14.589 1.00 94.94 282 GLU A C 1
ATOM 2221 O O . GLU A 1 282 ? 25.333 0.159 -14.039 1.00 94.94 282 GLU A O 1
ATOM 2226 N N . ARG A 1 283 ? 26.079 -1.355 -15.512 1.00 95.31 283 ARG A N 1
ATOM 2227 C CA . ARG A 1 283 ? 27.255 -0.587 -15.959 1.00 95.31 283 ARG A CA 1
ATOM 2228 C C . ARG A 1 283 ? 26.900 0.683 -16.738 1.00 95.31 283 ARG A C 1
ATOM 2230 O O . ARG A 1 283 ? 27.700 1.612 -16.762 1.00 95.31 283 ARG A O 1
ATOM 2237 N N . ASP A 1 284 ? 25.717 0.722 -17.342 1.00 95.81 284 ASP A N 1
ATOM 2238 C CA . ASP A 1 284 ? 25.240 1.818 -18.186 1.00 95.81 284 ASP A CA 1
ATOM 2239 C C . ASP A 1 284 ? 24.194 2.697 -17.478 1.00 95.81 284 ASP A C 1
ATOM 2241 O O . ASP A 1 284 ? 23.700 3.662 -18.061 1.00 95.81 284 ASP A O 1
ATOM 2245 N N . LYS A 1 285 ? 23.839 2.378 -16.225 1.00 94.00 285 LYS A N 1
ATOM 2246 C CA . LYS A 1 285 ? 22.718 3.006 -15.510 1.00 94.00 285 LYS A CA 1
ATOM 2247 C C . LYS A 1 285 ? 22.808 4.536 -15.468 1.00 94.00 285 LYS A C 1
ATOM 2249 O O . LYS A 1 285 ? 21.832 5.209 -15.758 1.00 94.00 285 LYS A O 1
ATOM 2254 N N . LEU A 1 286 ? 24.003 5.082 -15.225 1.00 91.62 286 LEU A N 1
ATOM 2255 C CA . LEU A 1 286 ? 24.234 6.528 -15.104 1.00 91.62 286 LEU A CA 1
ATOM 2256 C C . LEU A 1 286 ? 24.193 7.285 -16.439 1.00 91.62 286 LEU A C 1
ATOM 2258 O O . LEU A 1 286 ? 24.073 8.505 -16.440 1.00 91.62 286 LEU A O 1
ATOM 2262 N N . THR A 1 287 ? 24.365 6.595 -17.570 1.00 93.56 287 THR A N 1
ATOM 2263 C CA . THR A 1 287 ? 24.411 7.230 -18.898 1.00 93.56 287 THR A CA 1
ATOM 2264 C C . THR A 1 287 ? 23.141 7.012 -19.705 1.00 93.56 287 THR A C 1
ATOM 2266 O O . THR A 1 287 ? 22.889 7.779 -20.633 1.00 93.56 287 THR A O 1
ATOM 2269 N N . LYS A 1 288 ? 22.363 5.970 -19.387 1.00 93.81 288 LYS A N 1
ATOM 2270 C CA . LYS A 1 288 ? 21.170 5.585 -20.149 1.00 93.81 288 LYS A CA 1
ATOM 2271 C C . LYS A 1 288 ? 19.847 5.801 -19.424 1.00 93.81 288 LYS A C 1
ATOM 2273 O O . LYS A 1 288 ? 18.849 5.946 -20.121 1.00 93.81 288 LYS A O 1
ATOM 2278 N N . LEU A 1 289 ? 19.819 5.790 -18.091 1.00 92.94 289 LEU A N 1
ATOM 2279 C CA . LEU A 1 289 ? 18.581 6.031 -17.353 1.00 92.94 289 LEU A CA 1
ATOM 2280 C C . LEU A 1 289 ? 18.342 7.526 -17.155 1.00 92.94 289 LEU A C 1
ATOM 2282 O O . LEU A 1 289 ? 19.285 8.309 -17.026 1.00 92.94 289 LEU A O 1
ATOM 2286 N N . SER A 1 290 ? 17.070 7.914 -17.133 1.00 91.31 290 SER A N 1
ATOM 2287 C CA . SER A 1 290 ? 16.663 9.315 -16.971 1.00 91.31 290 SER A CA 1
ATOM 2288 C C . SER A 1 290 ? 16.640 9.776 -15.510 1.00 91.31 290 SER A C 1
ATOM 2290 O O . SER A 1 290 ? 16.711 10.977 -15.238 1.00 91.31 290 SER A O 1
ATOM 2292 N N . CYS A 1 291 ? 16.547 8.839 -14.566 1.00 90.88 291 CYS A N 1
ATOM 2293 C CA . CYS A 1 291 ? 16.497 9.119 -13.137 1.00 90.88 291 CYS A CA 1
ATOM 2294 C C . CYS A 1 291 ? 17.873 9.086 -12.466 1.00 90.88 291 CYS A C 1
ATOM 2296 O O . CYS A 1 291 ? 18.794 8.387 -12.882 1.00 90.88 291 CYS A O 1
ATOM 2298 N N . ASP A 1 292 ? 17.976 9.821 -11.361 1.00 86.69 292 ASP A N 1
ATOM 2299 C CA . ASP A 1 292 ? 19.162 9.856 -10.512 1.00 86.69 292 ASP A CA 1
ATOM 2300 C C . ASP A 1 292 ? 19.172 8.690 -9.500 1.00 86.69 292 ASP A C 1
ATOM 2302 O O . ASP A 1 292 ? 18.147 8.327 -8.913 1.00 86.69 292 ASP A O 1
ATOM 2306 N N . GLU A 1 293 ? 20.365 8.136 -9.265 1.00 79.81 293 GLU A N 1
ATOM 2307 C CA . GLU A 1 293 ? 20.662 7.091 -8.281 1.00 79.81 293 GLU A CA 1
ATOM 2308 C C . GLU A 1 293 ? 20.317 7.499 -6.855 1.00 79.81 293 GLU A C 1
ATOM 2310 O O . GLU A 1 293 ? 19.977 6.649 -6.035 1.00 79.81 293 GLU A O 1
ATOM 2315 N N . THR A 1 294 ? 20.403 8.791 -6.551 1.00 79.38 294 THR A N 1
ATOM 2316 C CA . THR A 1 294 ? 20.241 9.298 -5.182 1.00 79.38 294 THR A CA 1
ATOM 2317 C C . THR A 1 294 ? 18.944 10.056 -4.946 1.00 79.38 294 THR A C 1
ATOM 2319 O O . THR A 1 294 ? 18.686 10.490 -3.825 1.00 79.38 294 THR A O 1
ATOM 2322 N N . SER A 1 295 ? 18.093 10.188 -5.966 1.00 84.56 295 SER A N 1
ATOM 2323 C CA . SER A 1 295 ? 16.875 10.982 -5.841 1.00 84.56 295 SER A CA 1
ATOM 2324 C C . SER A 1 295 ? 15.875 10.341 -4.875 1.00 84.56 295 SER A C 1
ATOM 2326 O O . SER A 1 295 ? 15.379 9.232 -5.100 1.00 84.56 295 SER A O 1
ATOM 2328 N N . CYS A 1 296 ? 15.574 11.098 -3.817 1.00 80.19 296 CYS A N 1
ATOM 2329 C CA . CYS A 1 296 ? 14.605 10.778 -2.768 1.00 80.19 296 CYS A CA 1
ATOM 2330 C C . CYS A 1 296 ? 13.479 11.823 -2.646 1.00 80.19 296 CYS A C 1
ATOM 2332 O O . CYS A 1 296 ? 12.624 11.718 -1.770 1.00 80.19 296 CYS A O 1
ATOM 2334 N N . THR A 1 297 ? 13.468 12.830 -3.525 1.00 64.88 297 THR A N 1
ATOM 2335 C CA . THR A 1 297 ? 12.645 14.051 -3.440 1.00 64.88 297 THR A CA 1
ATOM 2336 C C . THR A 1 297 ? 11.360 13.996 -4.266 1.00 64.88 297 THR A C 1
ATOM 2338 O O . THR A 1 297 ? 10.896 15.018 -4.771 1.00 64.88 297 THR A O 1
ATOM 2341 N N . ALA A 1 298 ? 10.766 12.815 -4.413 1.00 62.56 298 ALA A N 1
ATOM 2342 C CA . ALA A 1 298 ? 9.467 12.694 -5.063 1.00 62.56 298 ALA A CA 1
ATOM 2343 C C . ALA A 1 298 ? 8.590 11.673 -4.338 1.00 62.56 298 ALA A C 1
ATOM 2345 O O . ALA A 1 298 ? 8.551 10.498 -4.714 1.00 62.56 298 ALA A O 1
ATOM 2346 N N . GLY A 1 299 ? 7.890 12.145 -3.305 1.00 61.31 299 GLY A N 1
ATOM 2347 C CA . GLY A 1 299 ? 6.666 11.498 -2.828 1.00 61.31 299 GLY A CA 1
ATOM 2348 C C . GLY A 1 299 ? 5.571 11.547 -3.894 1.00 61.31 299 GLY A C 1
ATOM 2349 O O . GLY A 1 299 ? 5.626 12.367 -4.818 1.00 61.31 299 GLY A O 1
ATOM 2350 N N . CYS A 1 300 ? 4.580 10.663 -3.796 1.00 67.44 300 CYS A N 1
ATOM 2351 C CA . CYS A 1 300 ? 3.374 10.826 -4.602 1.00 67.44 300 CYS A CA 1
ATOM 2352 C C . CYS A 1 300 ? 2.700 12.137 -4.184 1.00 67.44 300 CYS A C 1
ATOM 2354 O O . CYS A 1 300 ? 2.334 12.279 -3.018 1.00 67.44 300 CYS A O 1
ATOM 2356 N N . ILE A 1 301 ? 2.575 13.106 -5.101 1.00 52.81 301 ILE A N 1
ATOM 2357 C CA . ILE A 1 301 ? 1.809 14.329 -4.837 1.00 52.81 301 ILE A CA 1
ATOM 2358 C C . ILE A 1 301 ? 0.387 13.873 -4.521 1.00 52.81 301 ILE A C 1
ATOM 2360 O O . ILE A 1 301 ? -0.348 13.479 -5.419 1.00 52.81 301 ILE A O 1
ATOM 2364 N N . GLN A 1 302 ? 0.018 13.889 -3.245 1.00 44.00 302 GLN A N 1
ATOM 2365 C CA . GLN A 1 302 ? -1.382 13.834 -2.868 1.00 44.00 302 GLN A CA 1
ATOM 2366 C C . GLN A 1 302 ? -1.982 15.176 -3.298 1.00 44.00 302 GLN A C 1
ATOM 2368 O O . GLN A 1 302 ? -1.355 16.212 -3.025 1.00 44.00 302 GLN A O 1
ATOM 2373 N N . PRO A 1 303 ? -3.142 15.214 -3.977 1.00 30.59 303 PRO A N 1
ATOM 2374 C CA . PRO A 1 303 ? -3.852 16.470 -4.149 1.00 30.59 303 PRO A CA 1
ATOM 2375 C C . PRO A 1 303 ? -3.977 17.114 -2.769 1.00 30.59 303 PRO A C 1
ATOM 2377 O O . PRO A 1 303 ? -4.380 16.474 -1.800 1.00 30.59 303 PRO A O 1
ATOM 2380 N N . SER A 1 304 ? -3.524 18.360 -2.669 1.00 26.78 304 SER A N 1
ATOM 2381 C CA . SER A 1 304 ? -3.464 19.115 -1.428 1.00 26.78 304 SER A CA 1
ATOM 2382 C C . SER A 1 304 ? -4.850 19.197 -0.788 1.00 26.78 304 SER A C 1
ATOM 2384 O O . SER A 1 304 ? -5.613 20.121 -1.068 1.00 26.78 304 SER A O 1
ATOM 2386 N N . THR A 1 305 ? -5.179 18.282 0.117 1.00 27.56 305 THR A N 1
ATOM 2387 C CA . THR A 1 305 ? -6.092 18.615 1.201 1.00 27.56 305 THR A CA 1
ATOM 2388 C C . THR A 1 305 ? -5.273 19.474 2.143 1.00 27.56 305 THR A C 1
ATOM 2390 O O . THR A 1 305 ? -4.407 18.978 2.861 1.00 27.56 305 THR A O 1
ATOM 2393 N N . SER A 1 306 ? -5.476 20.783 2.044 1.00 26.55 306 SER A N 1
ATOM 2394 C CA . SER A 1 306 ? -4.968 21.798 2.957 1.00 26.55 306 SER A CA 1
ATOM 2395 C C . SER A 1 306 ? -4.917 21.274 4.393 1.00 26.55 306 SER A C 1
ATOM 2397 O O . SER A 1 306 ? -5.944 21.160 5.063 1.00 26.55 306 SER A O 1
ATOM 2399 N N . SER A 1 307 ? -3.714 20.973 4.877 1.00 30.95 307 SER A N 1
ATOM 2400 C CA . SER A 1 307 ? -3.448 20.730 6.287 1.00 30.95 307 SER A CA 1
ATOM 2401 C C . SER A 1 307 ? -3.467 22.067 7.025 1.00 30.95 307 SER A C 1
ATOM 2403 O O . SER A 1 307 ? -2.434 22.618 7.395 1.00 30.95 307 SER A O 1
ATOM 2405 N N . THR A 1 308 ? -4.672 22.583 7.208 1.00 25.73 308 THR A N 1
ATOM 2406 C CA . THR A 1 308 ? -5.066 23.398 8.353 1.00 25.73 308 THR A CA 1
ATOM 2407 C C . THR A 1 308 ? -6.444 22.902 8.770 1.00 25.73 308 THR A C 1
ATOM 2409 O O . THR A 1 308 ? -7.437 23.617 8.667 1.00 25.73 308 THR A O 1
ATOM 2412 N N . ALA A 1 309 ? -6.515 21.643 9.211 1.00 28.67 309 ALA A N 1
ATOM 2413 C CA . ALA A 1 309 ? -7.495 21.296 10.227 1.00 28.67 309 ALA A CA 1
ATOM 2414 C C . ALA A 1 309 ? -6.990 21.959 11.511 1.00 28.67 309 ALA A C 1
ATOM 2416 O O . ALA A 1 309 ? -6.194 21.403 12.265 1.00 28.67 309 ALA A O 1
ATOM 2417 N N . ASP A 1 310 ? -7.356 23.229 11.645 1.00 25.20 310 ASP A N 1
ATOM 2418 C CA . ASP A 1 310 ? -7.298 23.950 12.899 1.00 25.20 310 ASP A CA 1
ATOM 2419 C C . ASP A 1 310 ? -8.014 23.094 13.950 1.00 25.20 310 ASP A C 1
ATOM 2421 O O . ASP A 1 310 ? -9.051 22.484 13.671 1.00 25.20 310 ASP A O 1
ATOM 2425 N N . SER A 1 311 ? -7.439 22.998 15.142 1.00 30.03 311 SER A N 1
ATOM 2426 C CA . SER A 1 311 ? -7.917 22.185 16.262 1.00 30.03 311 SER A CA 1
ATOM 2427 C C . SER A 1 311 ? -9.183 22.780 16.892 1.00 30.03 311 SER A C 1
ATOM 2429 O O . SER A 1 311 ? -9.231 23.073 18.084 1.00 30.03 311 SER A O 1
ATOM 2431 N N . THR A 1 312 ? -10.212 22.999 16.080 1.00 27.02 312 THR A N 1
ATOM 2432 C CA . THR A 1 312 ? -11.520 23.527 16.461 1.00 27.02 312 THR A CA 1
ATOM 2433 C C . THR A 1 312 ? -12.632 22.739 15.772 1.00 27.02 312 THR A C 1
ATOM 2435 O O . THR A 1 312 ? -13.538 23.302 15.167 1.00 27.02 312 THR A O 1
ATOM 2438 N N . PHE A 1 313 ? -12.622 21.410 15.915 1.00 27.80 313 PHE A N 1
ATOM 2439 C CA . PHE A 1 313 ? -13.879 20.671 15.818 1.00 27.80 313 PHE A CA 1
ATOM 2440 C C . PHE A 1 313 ? -14.645 20.915 17.117 1.00 27.80 313 PHE A C 1
ATOM 2442 O O . PHE A 1 313 ? -14.350 20.345 18.169 1.00 27.80 313 PHE A O 1
ATOM 2449 N N . GLN A 1 314 ? -15.567 21.876 17.055 1.00 27.67 314 GLN A N 1
ATOM 2450 C CA . GLN A 1 314 ? -16.541 22.077 18.109 1.00 27.67 314 GLN A CA 1
ATOM 2451 C C . GLN A 1 314 ? -17.321 20.782 18.302 1.00 27.67 314 GLN A C 1
ATOM 2453 O O . GLN A 1 314 ? -17.883 20.210 17.374 1.00 27.67 314 GLN A O 1
ATOM 2458 N N . ASN A 1 315 ? -17.308 20.363 19.556 1.00 33.62 315 ASN A N 1
ATOM 2459 C CA . ASN A 1 315 ? -18.075 19.295 20.150 1.00 33.62 315 ASN A CA 1
ATOM 2460 C C . ASN A 1 315 ? -19.570 19.467 19.806 1.00 33.62 315 ASN A C 1
ATOM 2462 O O . ASN A 1 315 ? -20.283 20.194 20.495 1.00 33.62 315 ASN A O 1
ATOM 2466 N N . THR A 1 316 ? -20.059 18.827 18.744 1.00 28.56 316 THR A N 1
ATOM 2467 C CA . THR A 1 316 ? -21.486 18.509 18.626 1.00 28.56 316 THR A CA 1
ATOM 2468 C C . THR A 1 316 ? -21.670 17.086 19.120 1.00 28.56 316 THR A C 1
ATOM 2470 O O . THR A 1 316 ? -21.535 16.123 18.375 1.00 28.56 316 THR A O 1
ATOM 2473 N N . GLN A 1 317 ? -21.894 17.027 20.429 1.00 30.11 317 GLN A N 1
ATOM 2474 C CA . GLN A 1 317 ? -22.414 15.938 21.244 1.00 30.11 317 GLN A CA 1
ATOM 2475 C C . GLN A 1 317 ? -23.194 14.887 20.433 1.00 30.11 317 GLN A C 1
ATOM 2477 O O . GLN A 1 317 ? -24.306 15.147 19.970 1.00 30.11 317 GLN A O 1
ATOM 2482 N N . TRP A 1 318 ? -22.607 13.700 20.286 1.00 31.64 318 TRP A N 1
ATOM 2483 C CA . TRP A 1 318 ? -23.337 12.486 19.936 1.00 31.64 318 TRP A CA 1
ATOM 2484 C C . TRP A 1 318 ? -23.729 11.820 21.259 1.00 31.64 318 TRP A C 1
ATOM 2486 O O . TRP A 1 318 ? -22.859 11.445 22.039 1.00 31.64 318 TRP A O 1
ATOM 2496 N N . ASP A 1 319 ? -25.028 11.774 21.553 1.00 31.38 319 ASP A N 1
ATOM 2497 C CA . ASP A 1 319 ? -25.593 11.127 22.742 1.00 31.38 319 ASP A CA 1
ATOM 2498 C C . ASP A 1 319 ? -26.345 9.862 22.284 1.00 31.38 319 ASP A C 1
ATOM 2500 O O . ASP A 1 319 ? -27.369 9.984 21.601 1.00 31.38 319 ASP A O 1
ATOM 2504 N N . PRO A 1 320 ? -25.851 8.650 22.594 1.00 35.47 320 PRO A N 1
ATOM 2505 C CA . PRO A 1 320 ? -26.421 7.400 22.097 1.00 35.47 320 PRO A CA 1
ATOM 2506 C C . PRO A 1 320 ? -27.697 6.946 22.833 1.00 35.47 320 PRO A C 1
ATOM 2508 O O . PRO A 1 320 ? -28.173 5.843 22.576 1.00 35.47 320 PRO A O 1
ATOM 2511 N N . LEU A 1 321 ? -28.278 7.757 23.730 1.00 35.22 321 LEU A N 1
ATOM 2512 C CA . LEU A 1 321 ? -29.472 7.385 24.510 1.00 35.22 321 LEU A CA 1
ATOM 2513 C C . LEU A 1 321 ? -30.775 8.098 24.117 1.00 35.22 321 LEU A C 1
ATOM 2515 O O . LEU A 1 321 ? -31.789 7.921 24.796 1.00 35.22 321 LEU A O 1
ATOM 2519 N N . ASN A 1 322 ? -30.807 8.866 23.025 1.00 32.28 322 ASN A N 1
ATOM 2520 C CA . ASN A 1 322 ? -32.026 9.561 22.602 1.00 32.28 322 ASN A CA 1
ATOM 2521 C C . ASN A 1 322 ? -32.724 8.842 21.432 1.00 32.28 322 ASN A C 1
ATOM 2523 O O . ASN A 1 322 ? -32.694 9.295 20.287 1.00 32.28 322 ASN A O 1
ATOM 2527 N N . ASP A 1 323 ? -33.378 7.717 21.740 1.00 37.47 323 ASP A N 1
ATOM 2528 C CA . ASP A 1 323 ? -34.344 7.061 20.852 1.00 37.47 323 ASP A CA 1
ATOM 2529 C C . ASP A 1 323 ? -35.562 7.980 20.638 1.00 37.47 323 ASP A C 1
ATOM 2531 O O . ASP A 1 323 ? -36.558 7.971 21.369 1.00 37.47 323 ASP A O 1
ATOM 2535 N N . GLY A 1 324 ? -35.474 8.805 19.597 1.00 31.66 324 GLY A N 1
ATOM 2536 C CA . GLY A 1 324 ? -36.596 9.536 19.031 1.00 31.66 324 GLY A CA 1
ATOM 2537 C C . GLY A 1 324 ? -37.550 8.574 18.330 1.00 31.66 324 GLY A C 1
ATOM 2538 O O . GLY A 1 324 ? -37.360 8.228 17.169 1.00 31.66 324 GLY A O 1
ATOM 2539 N N . ASN A 1 325 ? -38.578 8.165 19.067 1.00 31.67 325 ASN A N 1
ATOM 2540 C CA . ASN A 1 325 ? -39.800 7.489 18.636 1.00 31.67 325 ASN A CA 1
ATOM 2541 C C . ASN A 1 325 ? -40.221 7.868 17.191 1.00 31.67 325 ASN A C 1
ATOM 2543 O O . ASN A 1 325 ? -40.806 8.929 16.963 1.00 31.67 325 ASN A O 1
ATOM 2547 N N . PHE A 1 326 ? -39.926 7.009 16.209 1.00 30.86 326 PHE A N 1
ATOM 2548 C CA . PHE A 1 326 ? -40.416 7.151 14.834 1.00 30.86 326 PHE A CA 1
ATOM 2549 C C . PHE A 1 326 ? -41.871 6.665 14.777 1.00 30.86 326 PHE A C 1
ATOM 2551 O O . PHE A 1 326 ? -42.143 5.495 14.509 1.00 30.86 326 PHE A O 1
ATOM 2558 N N . ASP A 1 327 ? -42.816 7.568 15.048 1.00 28.34 327 ASP A N 1
ATOM 2559 C CA . ASP A 1 327 ? -44.220 7.348 14.700 1.00 28.34 327 ASP A CA 1
ATOM 2560 C C . ASP A 1 327 ? -44.408 7.619 13.201 1.00 28.34 327 ASP A C 1
ATOM 2562 O O . ASP A 1 327 ? -44.071 8.685 12.674 1.00 28.34 327 ASP A O 1
ATOM 2566 N N . GLY A 1 328 ? -44.889 6.601 12.494 1.00 37.53 328 GLY A N 1
ATOM 2567 C CA . GLY A 1 328 ? -45.095 6.627 11.058 1.00 37.53 328 GLY A CA 1
ATOM 2568 C C . GLY A 1 328 ? -46.311 7.470 10.700 1.00 37.53 328 GLY A C 1
ATOM 2569 O O . GLY A 1 328 ? -47.442 7.134 11.037 1.00 37.53 328 GLY A O 1
ATOM 2570 N N . SER A 1 329 ? -46.101 8.545 9.947 1.00 30.23 329 SER A N 1
ATOM 2571 C CA . SER A 1 329 ? -47.172 9.262 9.249 1.00 30.23 329 SER A CA 1
ATOM 2572 C C . SER A 1 329 ? -46.616 9.950 8.002 1.00 30.23 329 SER A C 1
ATOM 2574 O O . SER A 1 329 ? -45.996 11.007 8.077 1.00 30.23 329 SER A O 1
ATOM 2576 N N . LEU A 1 330 ? -46.844 9.337 6.837 1.00 32.78 330 LEU A N 1
ATOM 2577 C CA . LEU A 1 330 ? -46.688 9.970 5.523 1.00 32.78 330 LEU A CA 1
ATOM 2578 C C . LEU A 1 330 ? -47.763 11.057 5.348 1.00 32.78 330 LEU A C 1
ATOM 2580 O O . LEU A 1 330 ? -48.941 10.741 5.531 1.00 32.78 330 LEU A O 1
ATOM 2584 N N . PRO A 1 331 ? -47.440 12.286 4.906 1.00 29.41 331 PRO A N 1
ATOM 2585 C CA . PRO A 1 331 ? -48.449 13.179 4.370 1.00 29.41 331 PRO A CA 1
ATOM 2586 C C . PRO A 1 331 ? -48.633 12.917 2.874 1.00 29.41 331 PRO A C 1
ATOM 2588 O O . PRO A 1 331 ? -47.717 13.038 2.062 1.00 29.41 331 PRO A O 1
ATOM 2591 N N . SER A 1 332 ? -49.862 12.558 2.531 1.00 33.91 332 SER A N 1
ATOM 2592 C CA . SER A 1 332 ? -50.432 12.607 1.192 1.00 33.91 332 SER A CA 1
ATOM 2593 C C . SER A 1 332 ? -50.692 14.051 0.756 1.00 33.91 332 SER A C 1
ATOM 2595 O O . SER A 1 332 ? -51.441 14.736 1.452 1.00 33.91 332 SER A O 1
ATOM 2597 N N . SER A 1 333 ? -50.154 14.440 -0.405 1.00 37.56 333 SER A N 1
ATOM 2598 C CA . SER A 1 333 ? -50.772 15.234 -1.492 1.00 37.56 333 SER A CA 1
ATOM 2599 C C . SER A 1 333 ? -49.693 15.900 -2.333 1.00 37.56 333 SER A C 1
ATOM 2601 O O . SER A 1 333 ? -48.923 16.689 -1.743 1.00 37.56 333 SER A O 1
#

Secondary structure (DSSP, 8-state):
--HHHHHHHHHHHHHHHT---TT--PPPB-TTSPBPSEEE-TTSEEEEE-TTS-EEEEEEE---TTHHHH---HHHHHHHHHHHHHHHHT----PPPB-TTSPBPSEEEETTEEEEBPTTT-SB-TTS--EEGGGHHHH--TT--TTT-BTTB-S-HHHHHHHHHHHHHHHHHHTT---SS--PPPBPTTSSBPSEEE-SSEEEEE-TT--EEEEEEEETTSGGGGG---HHHHHHHHHHHTT-S----B-TTSSBPSEEEETTEEEEB-TT--B-S--EEGGGHHHH-SS-TT------------S---S--------TT--------PPP-

pLDDT: mean 86.21, std 18.84, range [25.2, 98.19]

Radius of gyration: 22.72 Å; chains: 1; bounding box: 78×44×65 Å

InterPro domains:
  IPR000716 Thyroglobulin type-1 [PF00086] (8-61)
  IPR000716 Thyroglobulin type-1 [PF00086] (241-283)
  IPR000716 Thyroglobulin type-1 [PS51162] (1-73)
  IPR000716 Thyroglobulin type-1 [PS51162] (227-296)
  IPR000716 Thyroglobulin type-1 [SM00211] (26-77)
  IPR000716 Thyroglobulin type-1 [SM00211] (247-295)
  IPR036857 Thyroglobulin type-1 superfamily [G3DSA:4.10.800.10] (2-77)
  IPR036857 Thyroglobulin type-1 superfamily [G3DSA:4.10.800.10] (145-212)
  IPR036857 Thyroglobulin type-1 superfamily [G3DSA:4.10.800.10] (232-294)
  IPR036857 Thyroglobulin type-1 superfamily [SSF57610] (18-74)
  IPR036857 Thyroglobulin type-1 superfamily [SSF57610] (175-232)
  IPR036857 Thyroglobulin type-1 superfamily [SSF57610] (227-292)
  IPR051950 Developmental regulator and protease inhibitor [PTHR12352] (22-236)

Foldseek 3Di:
DAPLVVQLVVQVVCVVVVKDAPQFDRFDADPVRFTQQWDGGRQFKIFGAESNRHTWAAMAGDPDDCCSVVLRLPLRHVQVVQVVVCVVVVHDDDGQAADRRNHHQQWGDDVQWIFGADPPPRHGDPVTDIDGLQCCQVVVTPSDDVVLDDHSDDADQLRVQQVVLVVVQVVCVVVVHHDPFDQRFDAGSNNFGAQWGDGPFWIFGAERNRHTLPLQIDTPPDPLLVQQRLLLVHSQVNCVVVVNPQGFDADSSNWGQQWTDDPQWIFGAARNRRGDTYIDGVVCCVPPYPHDRRDSNDHPPDPDPDPPPPPDPPDPDDDPPDPDDPDDDDDDD

Organism: Diploptera punctata (NCBI:txid6984)